Protein AF-0000000087191588 (afdb_homodimer)

Radius of gyration: 25.49 Å; Cα contacts (8 Å, |Δi|>4): 752; chains: 2; bounding box: 31×81×46 Å

Nearest PDB structures (foldseek):
  8qzo-assembly3_D  TM=7.794E-01  e=1.636E-09  Archaeoglobus fulgidus
  4cas-assembly1_D  TM=8.405E-01  e=7.461E-04  Blastochloris viridis
  7q7q-assembly1_HHH  TM=8.380E-01  e=1.407E-03  Blastochloris viridis
  3t6d-assembly1_H  TM=8.451E-01  e=1.673E-03  Blastochloris viridis
  9k3q-assembly1_H  TM=7.995E-01  e=1.884E-02  Rhodospirillum rubrum

Secondary structure (DSSP, 8-state):
-EEGGGTTT-EEEETTT--EEEEEEEEEEEGGGTEEEEEEEE---SGGGGS-EEEEGGGEEEE-SS-EEE-TT---B----------TT-EEEETTS-EEEEEEEEEE-TTT-BEEEEEETTEEEEGGGEEEE-SSEEEE---/-EEGGGTTT-EEEETTT--EEEEEEEEEEEGGGTEEEEEEEE---SGGGGS-EEEEGGGEEEE-SS-EEE-TT---B-----S----TT-EEEETTS-EEEEEEEEEE-TTT-BEEEEEETTEEEEGGGEEEE-SSEEEE---

Foldseek 3Di:
DDKQVQQFQAFEA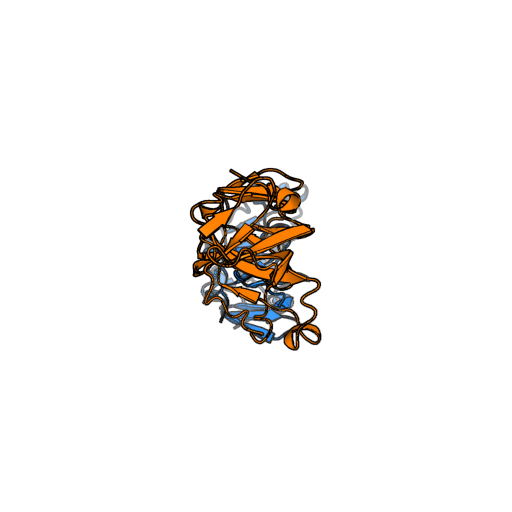EPPPRDTQAGFHGWFDPLQVQFTFWTWGDPRPPVCPVATFIWGCVQFAFDDNRHTYGHPPTDRDSPPPPQGDGQAQAWEAEPVGDTQAGFHIWDADRRGRGTAWTQGPRGIDGSNQFRDDHPHHTYGHDD/DDKQVQQFFAFEAEPPPRDTQAGFHGWFDPLQVQFTFWTWGDPRPPPCPVATFIWGCVQWAFDDNRHTYGHNPTDGDSPPPPQGDGQAQAWEAEPVGDTQAGFHIWDADRRGRGTAWTQGPRGIDGSNQFRDDHPHHTYGHDD

Organism: Streptomyces mobaraensis (NCBI:txid35621)

pLDDT: mean 88.69, std 13.86, range [48.16, 98.69]

Solvent-accessible surface area (backbone atoms only — not comparable to full-atom values): 14321 Å² total; per-residue (Å²): 116,42,44,53,76,72,43,54,64,28,39,30,26,21,65,78,74,62,43,73,60,27,21,34,61,45,65,29,65,36,28,68,72,22,27,48,47,31,37,30,43,38,79,32,83,52,92,52,53,85,46,70,24,32,32,55,38,88,41,52,68,38,58,55,99,72,32,32,33,25,46,58,88,59,63,62,36,68,46,75,72,63,90,66,41,69,59,69,67,25,34,28,28,28,44,38,11,32,76,44,45,30,28,71,43,38,32,22,33,57,81,77,32,36,39,52,33,38,35,28,76,68,48,76,39,56,18,86,33,33,46,12,57,29,89,56,20,35,19,25,58,66,131,117,42,46,52,78,70,43,53,64,27,39,30,24,21,65,78,73,62,43,74,62,26,21,34,61,45,65,28,64,36,29,69,74,23,27,47,47,30,36,30,44,38,77,32,82,51,91,49,56,83,45,70,24,31,33,56,40,89,40,52,68,39,60,55,98,72,32,32,33,24,46,57,88,59,64,62,37,67,46,75,73,62,90,66,39,68,58,69,65,25,35,28,28,28,43,38,11,32,75,44,46,29,29,71,42,39,31,23,35,57,79,76,33,36,37,52,34,37,35,29,74,69,46,78,40,57,18,88,33,35,46,12,57,29,89,55,19,35,17,24,57,66,131

Structure (mmCIF, N/CA/C/O backbone):
data_AF-0000000087191588-model_v1
#
loop_
_entity.id
_entity.type
_entity.pdbx_description
1 polymer 'PRC-barrel domain-containing protein'
#
loop_
_atom_site.group_PDB
_atom_site.id
_atom_site.type_symbol
_atom_site.label_atom_id
_atom_site.label_alt_id
_atom_site.label_comp_id
_atom_site.label_asym_id
_atom_site.label_entity_id
_atom_site.label_seq_id
_atom_site.pdbx_PDB_ins_code
_atom_site.Cartn_x
_atom_site.Cartn_y
_atom_site.Cartn_z
_atom_site.occupancy
_atom_site.B_iso_or_equiv
_atom_site.auth_seq_id
_atom_site.auth_comp_id
_atom_site.auth_asym_id
_atom_site.auth_atom_id
_atom_site.pdbx_PDB_model_num
ATOM 1 N N . MET A 1 1 ? -13.484 17.625 16.453 1 92.06 1 MET A N 1
ATOM 2 C CA . MET A 1 1 ? -12.648 17.297 15.305 1 92.06 1 MET A CA 1
ATOM 3 C C . MET A 1 1 ? -12.695 18.422 14.266 1 92.06 1 MET A C 1
ATOM 5 O O . MET A 1 1 ? -13.703 19.109 14.141 1 92.06 1 MET A O 1
ATOM 9 N N . MET A 1 2 ? -11.609 18.688 13.719 1 95.88 2 MET A N 1
ATOM 10 C CA . MET A 1 2 ? -11.5 19.672 12.641 1 95.88 2 MET A CA 1
ATOM 11 C C . MET A 1 2 ? -11.047 19.016 11.344 1 95.88 2 MET A C 1
ATOM 13 O O . MET A 1 2 ? -10.391 17.969 11.367 1 95.88 2 MET A O 1
ATOM 17 N N . LEU A 1 3 ? -11.484 19.672 10.289 1 97.31 3 LEU A N 1
ATOM 18 C CA . LEU A 1 3 ? -11.062 19.156 8.992 1 97.31 3 LEU A CA 1
ATOM 19 C C . LEU A 1 3 ? -9.812 19.875 8.5 1 97.31 3 LEU A C 1
ATOM 21 O O . LEU A 1 3 ? -9.633 21.062 8.766 1 97.31 3 LEU A O 1
ATOM 25 N N . PHE A 1 4 ? -9.016 19.109 7.809 1 97 4 PHE A N 1
ATOM 26 C CA . PHE A 1 4 ? -7.84 19.719 7.188 1 97 4 PHE A CA 1
ATOM 27 C C . PHE A 1 4 ? -8.234 20.906 6.336 1 97 4 PHE A C 1
ATOM 29 O O . PHE A 1 4 ? -7.59 21.969 6.402 1 97 4 PHE A O 1
ATOM 36 N N . SER A 1 5 ? -9.281 20.75 5.504 1 95.06 5 SER A N 1
ATOM 37 C CA . SER A 1 5 ? -9.727 21.812 4.605 1 95.06 5 SER A CA 1
ATOM 38 C C . SER A 1 5 ? -10.094 23.078 5.375 1 95.06 5 SER A C 1
ATOM 40 O O . SER A 1 5 ? -9.984 24.188 4.848 1 95.06 5 SER A O 1
ATOM 42 N N . GLY A 1 6 ? -10.445 22.906 6.609 1 95.19 6 GLY A N 1
ATOM 43 C CA . GLY A 1 6 ? -10.844 24.047 7.434 1 95.19 6 GLY A CA 1
ATOM 44 C C . GLY A 1 6 ? -9.672 24.812 8 1 95.19 6 GLY A C 1
ATOM 45 O O . GLY A 1 6 ? -9.844 25.922 8.523 1 95.19 6 GLY A O 1
ATOM 46 N N . THR A 1 7 ? -8.5 24.266 7.902 1 96.25 7 THR A N 1
ATOM 47 C CA . THR A 1 7 ? -7.344 24.922 8.508 1 96.25 7 THR A CA 1
ATOM 48 C C . THR A 1 7 ? -6.578 25.75 7.477 1 96.25 7 THR A C 1
ATOM 50 O O . THR A 1 7 ? -5.793 26.625 7.832 1 96.25 7 THR A O 1
ATOM 53 N N . LYS A 1 8 ? -6.754 25.359 6.246 1 94.56 8 LYS A N 1
ATOM 54 C CA . LYS A 1 8 ? -6 26.047 5.199 1 94.56 8 LYS A CA 1
ATOM 55 C C . LYS A 1 8 ? -6.289 27.547 5.195 1 94.56 8 LYS A C 1
ATOM 57 O O . LYS A 1 8 ? -7.449 27.953 5.227 1 94.56 8 LYS A O 1
ATOM 62 N N . GLY A 1 9 ? -5.148 28.328 5.168 1 95.38 9 GLY A N 1
ATOM 63 C CA . GLY A 1 9 ? -5.273 29.781 5.078 1 95.38 9 GLY A CA 1
ATOM 64 C C . GLY A 1 9 ? -5.41 30.453 6.434 1 95.38 9 GLY A C 1
ATOM 65 O O . GLY A 1 9 ? -5.332 31.672 6.531 1 95.38 9 GLY A O 1
ATOM 66 N N . LEU A 1 10 ? -5.652 29.688 7.465 1 96.25 10 LEU A N 1
ATOM 67 C CA . LEU A 1 10 ? -5.738 30.312 8.789 1 96.25 10 LEU A CA 1
ATOM 68 C C . LEU A 1 10 ? -4.422 30.984 9.156 1 96.25 10 LEU A C 1
ATOM 70 O O . LEU A 1 10 ? -3.346 30.438 8.898 1 96.25 10 LEU A O 1
ATOM 74 N N . PRO A 1 11 ? -4.477 32.156 9.727 1 94.5 11 PRO A N 1
ATOM 75 C CA . PRO A 1 11 ? -3.25 32.781 10.25 1 94.5 11 PRO A CA 1
ATOM 76 C C . PRO A 1 11 ? -2.607 31.953 11.359 1 94.5 11 PRO A C 1
ATOM 78 O O . PRO A 1 11 ? -3.314 31.328 12.164 1 94.5 11 PRO A O 1
ATOM 81 N N . VAL A 1 12 ? -1.326 31.906 11.367 1 93.75 12 VAL A N 1
ATOM 82 C CA . VAL A 1 12 ? -0.539 31.312 12.445 1 93.75 12 VAL A CA 1
ATOM 83 C C . VAL A 1 12 ? 0.101 32.438 13.281 1 93.75 12 VAL A C 1
ATOM 85 O O . VAL A 1 12 ? 0.917 33.188 12.773 1 93.75 12 VAL A O 1
ATOM 88 N N . VAL A 1 13 ? -0.311 32.406 14.57 1 92.25 13 VAL A N 1
ATOM 89 C CA . VAL A 1 13 ? 0.101 33.531 15.398 1 92.25 13 VAL A CA 1
ATOM 90 C C . VAL A 1 13 ? 0.783 33.031 16.672 1 92.25 13 VAL A C 1
ATOM 92 O O . VAL A 1 13 ? 0.447 31.953 17.172 1 92.25 13 VAL A O 1
ATOM 95 N N . THR A 1 14 ? 1.767 33.812 17.109 1 91.56 14 THR A N 1
ATOM 96 C CA . THR A 1 14 ? 2.445 33.469 18.359 1 91.56 14 THR A CA 1
ATOM 97 C C . THR A 1 14 ? 1.585 33.844 19.562 1 91.56 14 THR A C 1
ATOM 99 O O . THR A 1 14 ? 0.874 34.844 19.531 1 91.56 14 THR A O 1
ATOM 102 N N . ALA A 1 15 ? 1.646 32.969 20.594 1 88.19 15 ALA A N 1
ATOM 103 C CA . ALA A 1 15 ? 0.808 33.125 21.781 1 88.19 15 ALA A CA 1
ATOM 104 C C . ALA A 1 15 ? 1.125 34.438 22.5 1 88.19 15 ALA A C 1
ATOM 106 O O . ALA A 1 15 ? 0.218 35.125 22.953 1 88.19 15 ALA A O 1
ATOM 107 N N . ASP A 1 16 ? 2.355 34.75 22.641 1 84 16 ASP A N 1
ATOM 108 C CA . ASP A 1 16 ? 2.732 35.875 23.484 1 84 16 ASP A CA 1
ATOM 109 C C . ASP A 1 16 ? 2.619 37.219 22.734 1 84 16 ASP A C 1
ATOM 111 O O . ASP A 1 16 ? 1.999 38.156 23.219 1 84 16 ASP A O 1
ATOM 115 N N . GLU A 1 17 ? 3.156 37.281 21.5 1 78.5 17 GLU A N 1
ATOM 116 C CA . GLU A 1 17 ? 3.262 38.562 20.781 1 78.5 17 GLU A CA 1
ATOM 117 C C . GLU A 1 17 ? 2.137 38.688 19.766 1 78.5 17 GLU A C 1
ATOM 119 O O . GLU A 1 17 ? 1.997 39.75 19.125 1 78.5 17 GLU A O 1
ATOM 124 N N . ALA A 1 18 ? 1.365 37.719 19.656 1 81.06 18 ALA A N 1
ATOM 125 C CA . ALA A 1 18 ? 0.322 37.688 18.625 1 81.06 18 ALA A CA 1
ATOM 126 C C . ALA A 1 18 ? 0.884 38.094 17.266 1 81.06 18 ALA A C 1
ATOM 128 O O . ALA A 1 18 ? 0.198 38.75 16.469 1 81.06 18 ALA A O 1
ATOM 129 N N . ALA A 1 19 ? 2.143 37.812 17.141 1 86.31 19 ALA A N 1
ATOM 130 C CA . ALA A 1 19 ? 2.768 38.062 15.836 1 86.31 19 ALA A CA 1
ATOM 131 C C . ALA A 1 19 ? 2.375 37 14.828 1 86.31 19 ALA A C 1
ATOM 133 O O . ALA A 1 19 ? 2.348 35.781 15.148 1 86.31 19 ALA A O 1
ATOM 134 N N . GLU A 1 20 ? 2.055 37.469 13.664 1 88.12 20 GLU A N 1
ATOM 135 C CA . GLU A 1 20 ? 1.701 36.531 12.609 1 88.12 20 GLU A CA 1
ATOM 136 C C . GLU A 1 20 ? 2.947 35.969 11.922 1 88.12 20 GLU A C 1
ATOM 138 O O . GLU A 1 20 ? 3.766 36.719 11.398 1 88.12 20 GLU A O 1
ATOM 143 N N . LEU A 1 21 ? 3.057 34.688 11.961 1 86.38 21 LEU A N 1
ATOM 144 C CA . LEU A 1 21 ? 4.188 34 11.328 1 86.38 21 LEU A CA 1
ATOM 145 C C . LEU A 1 21 ? 3.893 33.688 9.859 1 86.38 21 LEU A C 1
ATOM 147 O O . LEU A 1 21 ? 4.812 33.5 9.07 1 86.38 21 LEU A O 1
ATOM 151 N N . GLY A 1 22 ? 2.66 33.656 9.492 1 90.75 22 GLY A N 1
ATOM 152 C CA . GLY A 1 22 ? 2.146 33.281 8.188 1 90.75 22 GLY A CA 1
ATOM 153 C C . GLY A 1 22 ? 0.774 32.656 8.242 1 90.75 22 GLY A C 1
ATOM 154 O O . GLY A 1 22 ? -0.003 32.906 9.164 1 90.75 22 GLY A O 1
ATOM 155 N N . THR A 1 23 ? 0.477 31.906 7.191 1 93.75 23 THR A N 1
ATOM 156 C CA . THR A 1 23 ? -0.785 31.172 7.16 1 93.75 23 THR A CA 1
ATOM 157 C C . THR A 1 23 ? -0.542 29.688 6.934 1 93.75 23 THR A C 1
ATOM 159 O O . THR A 1 23 ? 0.523 29.281 6.461 1 93.75 23 THR A O 1
ATOM 162 N N . VAL A 1 24 ? -1.506 28.891 7.383 1 93.44 24 VAL A N 1
ATOM 163 C CA . VAL A 1 24 ? -1.414 27.453 7.18 1 93.44 24 VAL A CA 1
ATOM 164 C C . VAL A 1 24 ? -1.486 27.141 5.688 1 93.44 24 VAL A C 1
ATOM 166 O O . VAL A 1 24 ? -2.461 27.484 5.02 1 93.44 24 VAL A O 1
ATOM 169 N N . GLU A 1 25 ? -0.498 26.5 5.25 1 92.19 25 GLU A N 1
ATOM 170 C CA . GLU A 1 25 ? -0.482 26.047 3.865 1 92.19 25 GLU A CA 1
ATOM 171 C C . GLU A 1 25 ? -0.847 24.562 3.771 1 92.19 25 GLU A C 1
ATOM 173 O O . GLU A 1 25 ? -1.558 24.156 2.854 1 92.19 25 GLU A O 1
ATOM 178 N N . ALA A 1 26 ? -0.354 23.781 4.66 1 91.62 26 ALA A N 1
ATOM 179 C CA . ALA A 1 26 ? -0.595 22.344 4.664 1 91.62 26 ALA A CA 1
ATOM 180 C C . ALA A 1 26 ? -0.295 21.734 6.031 1 91.62 26 ALA A C 1
ATOM 182 O O . ALA A 1 26 ? 0.415 22.344 6.84 1 91.62 26 ALA A O 1
ATOM 183 N N . LEU A 1 27 ? -0.904 20.656 6.234 1 93.75 27 LEU A N 1
ATOM 184 C CA . LEU A 1 27 ? -0.583 19.812 7.387 1 93.75 27 LEU A CA 1
ATOM 185 C C . LEU A 1 27 ? 0.077 18.516 6.945 1 93.75 27 LEU A C 1
ATOM 187 O O . LEU A 1 27 ? -0.415 17.844 6.039 1 93.75 27 LEU A O 1
ATOM 191 N N . ALA A 1 28 ? 1.188 18.219 7.484 1 93.31 28 ALA A N 1
ATOM 192 C CA . ALA A 1 28 ? 1.897 16.969 7.168 1 93.31 28 ALA A CA 1
ATOM 193 C C . ALA A 1 28 ? 1.513 15.859 8.133 1 93.31 28 ALA A C 1
ATOM 195 O O . ALA A 1 28 ? 1.572 16.031 9.352 1 93.31 28 ALA A O 1
ATOM 196 N N . VAL A 1 29 ? 1.227 14.75 7.488 1 95.44 29 VAL A N 1
ATOM 197 C CA . VAL A 1 29 ? 0.786 13.609 8.281 1 95.44 29 VAL A CA 1
ATOM 198 C C . VAL A 1 29 ? 1.952 12.648 8.492 1 95.44 29 VAL A C 1
ATOM 200 O O . VAL A 1 29 ? 2.691 12.344 7.555 1 95.44 29 VAL A O 1
ATOM 203 N N . GLU A 1 30 ? 2.135 12.289 9.734 1 94.38 30 GLU A N 1
ATOM 204 C CA . GLU A 1 30 ? 2.932 11.117 10.078 1 94.38 30 GLU A CA 1
ATOM 205 C C . GLU A 1 30 ? 2.066 9.859 10.148 1 94.38 30 GLU A C 1
ATOM 207 O O . GLU A 1 30 ? 1.595 9.484 11.219 1 94.38 30 GLU A O 1
ATOM 212 N N . ALA A 1 31 ? 1.935 9.203 9.078 1 96.44 31 ALA A N 1
ATOM 213 C CA . ALA A 1 31 ? 0.917 8.172 8.898 1 96.44 31 ALA A CA 1
ATOM 214 C C . ALA A 1 31 ? 1.118 7.023 9.883 1 96.44 31 ALA A C 1
ATOM 216 O O . ALA A 1 31 ? 0.167 6.578 10.531 1 96.44 31 ALA A O 1
ATOM 217 N N . PRO A 1 32 ? 2.383 6.547 10.102 1 95.25 32 PRO A N 1
ATOM 218 C CA . PRO A 1 32 ? 2.533 5.414 11.016 1 95.25 32 PRO A CA 1
ATOM 219 C C . PRO A 1 32 ? 2.082 5.746 12.438 1 95.25 32 PRO A C 1
ATOM 221 O O . PRO A 1 32 ? 1.699 4.848 13.195 1 95.25 32 PRO A O 1
ATOM 224 N N . LEU A 1 33 ? 2.086 7.016 12.742 1 95.31 33 LEU A N 1
ATOM 225 C CA . LEU A 1 33 ? 1.728 7.441 14.086 1 95.31 33 LEU A CA 1
ATOM 226 C C . LEU A 1 33 ? 0.279 7.914 14.141 1 95.31 33 LEU A C 1
ATOM 228 O O . LEU A 1 33 ? -0.28 8.094 15.227 1 95.31 33 LEU A O 1
ATOM 232 N N . GLY A 1 34 ? -0.304 8.102 12.977 1 96.75 34 GLY A N 1
ATOM 233 C CA . GLY A 1 34 ? -1.653 8.641 12.945 1 96.75 34 GLY A CA 1
ATOM 234 C C . GLY A 1 34 ? -1.749 10.039 13.523 1 96.75 34 GLY A C 1
ATOM 235 O O . GLY A 1 34 ? -2.719 10.367 14.211 1 96.75 34 GLY A O 1
ATOM 236 N N . LEU A 1 35 ? -0.72 10.844 13.312 1 96.25 35 LEU A N 1
ATOM 237 C CA . LEU A 1 35 ? -0.635 12.188 13.883 1 96.25 35 LEU A CA 1
ATOM 238 C C . LEU A 1 35 ? -0.22 13.203 12.82 1 96.25 35 LEU A C 1
ATOM 240 O O . LEU A 1 35 ? 0.381 12.836 11.805 1 96.25 35 LEU A O 1
ATOM 244 N N . ILE A 1 36 ? -0.666 14.406 13.094 1 95.5 36 ILE A N 1
ATOM 245 C CA . ILE A 1 36 ? -0.054 15.5 12.352 1 95.5 36 ILE A CA 1
ATOM 246 C C . ILE A 1 36 ? 1.354 15.766 12.883 1 95.5 36 ILE A C 1
ATOM 248 O O . ILE A 1 36 ? 1.552 15.906 14.094 1 95.5 36 ILE A O 1
ATOM 252 N N . GLY A 1 37 ? 2.344 15.859 12.031 1 92.56 37 GLY A N 1
ATOM 253 C CA . GLY A 1 37 ? 3.717 16.078 12.461 1 92.56 37 GLY A CA 1
ATOM 254 C C . GLY A 1 37 ? 4.16 17.516 12.344 1 92.56 37 GLY A C 1
ATOM 255 O O . GLY A 1 37 ? 4.93 18.016 13.172 1 92.56 37 GLY A O 1
ATOM 256 N N . HIS A 1 38 ? 3.674 18.156 11.266 1 91.12 38 HIS A N 1
ATOM 257 C CA . HIS A 1 38 ? 4.125 19.516 10.984 1 91.12 38 HIS A CA 1
ATOM 258 C C . HIS A 1 38 ? 3.037 20.328 10.297 1 91.12 38 HIS A C 1
ATOM 260 O O . HIS A 1 38 ? 2.109 19.75 9.711 1 91.12 38 HIS A O 1
ATOM 266 N N . LEU A 1 39 ? 3.221 21.562 10.445 1 91.19 39 LEU A N 1
ATOM 267 C CA . LEU A 1 39 ? 2.416 22.547 9.742 1 91.19 39 LEU A CA 1
ATOM 268 C C . LEU A 1 39 ? 3.281 23.375 8.805 1 91.19 39 LEU A C 1
ATOM 270 O O . LEU A 1 39 ? 4.316 23.906 9.219 1 91.19 39 LEU A O 1
ATOM 274 N N . ARG A 1 40 ? 2.869 23.438 7.547 1 90.44 40 ARG A N 1
ATOM 275 C CA . ARG A 1 40 ? 3.584 24.266 6.586 1 90.44 40 ARG A CA 1
ATOM 276 C C . ARG A 1 40 ? 3.002 25.672 6.547 1 90.44 40 ARG A C 1
ATOM 278 O O . ARG A 1 40 ? 1.783 25.844 6.477 1 90.44 40 ARG A O 1
ATOM 285 N N . LEU A 1 41 ? 3.963 26.641 6.516 1 89.12 41 LEU A N 1
ATOM 286 C CA . LEU A 1 41 ? 3.559 28.047 6.512 1 89.12 41 LEU A CA 1
ATOM 287 C C . LEU A 1 41 ? 3.691 28.641 5.117 1 89.12 41 LEU A C 1
ATOM 289 O O . LEU A 1 41 ? 4.629 28.312 4.383 1 89.12 41 LEU A O 1
ATOM 293 N N . SER A 1 42 ? 2.707 29.438 4.719 1 86.88 42 SER A N 1
ATOM 294 C CA . SER A 1 42 ? 2.822 30.328 3.561 1 86.88 42 SER A CA 1
ATOM 295 C C . SER A 1 42 ? 2.971 31.781 3.986 1 86.88 42 SER A C 1
ATOM 297 O O . SER A 1 42 ? 2.438 32.188 5.02 1 86.88 42 SER A O 1
ATOM 299 N N . GLY A 1 43 ? 3.693 32.719 3.049 1 75.12 43 GLY A N 1
ATOM 300 C CA . GLY A 1 43 ? 3.717 34.156 3.178 1 75.12 43 GLY A CA 1
ATOM 301 C C . GLY A 1 43 ? 4.707 34.656 4.215 1 75.12 43 GLY A C 1
ATOM 302 O O . GLY A 1 43 ? 4.703 35.812 4.578 1 75.12 43 GLY A O 1
ATOM 303 N N . SER A 1 44 ? 5.543 33.812 4.859 1 57.06 44 SER A N 1
ATOM 304 C CA . SER A 1 44 ? 6.391 34.438 5.859 1 57.06 44 SER A CA 1
ATOM 305 C C . SER A 1 44 ? 7.375 35.406 5.211 1 57.06 44 SER A C 1
ATOM 307 O O . SER A 1 44 ? 7.973 35.094 4.18 1 57.06 44 SER A O 1
ATOM 309 N N . GLY A 1 45 ? 7.094 36.75 5.09 1 52.03 45 GLY A N 1
ATOM 310 C CA . GLY A 1 45 ? 7.996 37.812 4.664 1 52.03 45 GLY A CA 1
ATOM 311 C C . GLY A 1 45 ? 9.438 37.562 5.051 1 52.03 45 GLY A C 1
ATOM 312 O O . GLY A 1 45 ? 10.336 38.281 4.633 1 52.03 45 GLY A O 1
ATOM 313 N N . GLY A 1 46 ? 9.836 37.031 6.195 1 50.19 46 GLY A N 1
ATOM 314 C CA . GLY A 1 46 ? 11.234 36.969 6.594 1 50.19 46 GLY A CA 1
ATOM 315 C C . GLY A 1 46 ? 12.023 35.938 5.84 1 50.19 46 GLY A C 1
ATOM 316 O O . GLY A 1 46 ? 11.523 35.344 4.875 1 50.19 46 GLY A O 1
ATOM 317 N N . PRO A 1 47 ? 13.406 35.844 6.16 1 48.41 47 PRO A N 1
ATOM 318 C CA . PRO A 1 47 ? 14.328 34.906 5.504 1 48.41 47 PRO A CA 1
ATOM 319 C C . PRO A 1 47 ? 13.68 33.562 5.18 1 48.41 47 PRO A C 1
ATOM 321 O O . PRO A 1 47 ? 14.289 32.719 4.504 1 48.41 47 PRO A O 1
ATOM 324 N N . ALA A 1 48 ? 12.664 33.281 5.91 1 49.5 48 ALA A N 1
ATOM 325 C CA . ALA A 1 48 ? 11.883 32.062 5.656 1 49.5 48 ALA A CA 1
ATOM 326 C C . ALA A 1 48 ? 11.172 32.156 4.309 1 49.5 48 ALA A C 1
ATOM 328 O O . ALA A 1 48 ? 10.414 31.25 3.953 1 49.5 48 ALA A O 1
ATOM 329 N N . ARG A 1 49 ? 11.133 33.25 3.717 1 49.78 49 ARG A N 1
ATOM 330 C CA . ARG A 1 49 ? 10.477 33.562 2.451 1 49.78 49 ARG A CA 1
ATOM 331 C C . ARG A 1 49 ? 10.883 32.562 1.359 1 49.78 49 ARG A C 1
ATOM 333 O O . ARG A 1 49 ? 10.125 32.312 0.425 1 49.78 49 ARG A O 1
ATOM 340 N N . ARG A 1 50 ? 12.211 32.344 1.354 1 52.59 50 ARG A N 1
ATOM 341 C CA . ARG A 1 50 ? 12.727 31.719 0.144 1 52.59 50 ARG A CA 1
ATOM 342 C C . ARG A 1 50 ? 12.492 30.219 0.171 1 52.59 50 ARG A C 1
ATOM 344 O O . ARG A 1 50 ? 12.633 29.547 -0.851 1 52.59 50 ARG A O 1
ATOM 351 N N . GLY A 1 51 ? 12.039 29.672 1.543 1 56.38 51 GLY A N 1
ATOM 352 C CA . GLY A 1 51 ? 11.812 28.25 1.597 1 56.38 51 GLY A CA 1
ATOM 353 C C . GLY A 1 51 ? 10.562 27.859 2.365 1 56.38 51 GLY A C 1
ATOM 354 O O . GLY A 1 51 ? 9.922 28.719 2.977 1 56.38 51 GLY A O 1
ATOM 355 N N . ARG A 1 52 ? 9.859 26.688 2.021 1 64.25 52 ARG A N 1
ATOM 356 C CA . ARG A 1 52 ? 8.719 26.188 2.771 1 64.25 52 ARG A CA 1
ATOM 357 C C . ARG A 1 52 ? 9.047 26.078 4.258 1 64.25 52 ARG A C 1
ATOM 359 O O . ARG A 1 52 ? 10 25.391 4.637 1 64.25 52 ARG A O 1
ATOM 366 N N . ALA A 1 53 ? 8.5 26.938 5.012 1 80.06 53 ALA A N 1
ATOM 367 C CA . ALA A 1 53 ? 8.742 26.906 6.453 1 80.06 53 ALA A CA 1
ATOM 368 C C . ALA A 1 53 ? 7.785 25.938 7.141 1 80.06 53 ALA A C 1
ATOM 370 O O . ALA A 1 53 ? 6.582 25.922 6.855 1 80.06 53 ALA A O 1
ATOM 371 N N . TRP A 1 54 ? 8.352 24.953 7.855 1 85.69 54 TRP A N 1
ATOM 372 C CA . TRP A 1 54 ? 7.582 23.984 8.633 1 85.69 54 TRP A CA 1
ATOM 373 C C . TRP A 1 54 ? 7.707 24.25 10.125 1 85.69 54 TRP A C 1
ATOM 375 O O . TRP A 1 54 ? 8.789 24.594 10.609 1 85.69 54 TRP A O 1
ATOM 385 N N . LEU A 1 55 ? 6.641 24.109 10.75 1 87.81 55 LEU A N 1
ATOM 386 C CA . LEU A 1 55 ? 6.594 24.172 12.211 1 87.81 55 LEU A CA 1
ATOM 387 C C . LEU A 1 55 ? 6.215 22.812 12.789 1 87.81 55 LEU A C 1
ATOM 389 O O . LEU A 1 55 ? 5.215 22.219 12.375 1 87.81 55 LEU A O 1
ATOM 393 N N . PRO A 1 56 ? 7 22.312 13.703 1 89.88 56 PRO A N 1
ATOM 394 C CA . PRO A 1 56 ? 6.562 21.078 14.367 1 89.88 56 PRO A CA 1
ATOM 395 C C . PRO A 1 56 ? 5.219 21.234 15.078 1 89.88 56 PRO A C 1
ATOM 397 O O . PRO A 1 56 ? 4.945 22.297 15.656 1 89.88 56 PRO A O 1
ATOM 400 N N . TRP A 1 57 ? 4.477 20.172 14.992 1 91.12 57 TRP A N 1
ATOM 401 C CA . TRP A 1 57 ? 3.172 20.234 15.641 1 91.12 57 TRP A CA 1
ATOM 402 C C . TRP A 1 57 ? 3.318 20.438 17.141 1 91.12 57 TRP A C 1
ATOM 404 O O . TRP A 1 57 ? 2.438 21.016 17.781 1 91.12 57 TRP A O 1
ATOM 414 N N . SER A 1 58 ? 4.398 20.016 17.672 1 90.25 58 SER A N 1
ATOM 415 C CA . SER A 1 58 ? 4.633 20.141 19.109 1 90.25 58 SER A CA 1
ATOM 416 C C . SER A 1 58 ? 4.645 21.594 19.547 1 90.25 58 SER A C 1
ATOM 418 O O . SER A 1 58 ? 4.527 21.906 20.734 1 90.25 58 SER A O 1
ATOM 420 N N . LEU A 1 59 ? 4.77 22.516 18.547 1 90.06 59 LEU A N 1
ATOM 421 C CA . LEU A 1 59 ? 4.77 23.938 18.859 1 90.06 59 LEU A CA 1
ATOM 422 C C . LEU A 1 59 ? 3.367 24.516 18.75 1 90.06 59 LEU A C 1
ATOM 424 O O . LEU A 1 59 ? 3.139 25.672 19.125 1 90.06 59 LEU A O 1
ATOM 428 N N . VAL A 1 60 ? 2.475 23.766 18.266 1 93.06 60 VAL A N 1
ATOM 429 C CA . VAL A 1 60 ? 1.09 24.219 18.156 1 93.06 60 VAL A CA 1
ATOM 430 C C . VAL A 1 60 ? 0.401 24.094 19.516 1 93.06 60 VAL A C 1
ATOM 432 O O . VAL A 1 60 ? 0.387 23.016 20.109 1 93.06 60 VAL A O 1
ATOM 435 N N . ARG A 1 61 ? -0.15 25.203 19.938 1 93.44 61 ARG A N 1
ATOM 436 C CA . ARG A 1 61 ? -0.847 25.219 21.234 1 93.44 61 ARG A CA 1
ATOM 437 C C . ARG A 1 61 ? -2.346 25 21.031 1 93.44 61 ARG A C 1
ATOM 439 O O . ARG A 1 61 ? -2.988 24.328 21.844 1 93.44 61 ARG A O 1
ATOM 446 N N . ALA A 1 62 ? -2.865 25.641 20.031 1 93.94 62 ALA A N 1
ATOM 447 C CA . ALA A 1 62 ? -4.297 25.531 19.766 1 93.94 62 ALA A CA 1
ATOM 448 C C . ALA A 1 62 ? -4.609 25.812 18.297 1 93.94 62 ALA A C 1
ATOM 450 O O . ALA A 1 62 ? -3.93 26.609 17.656 1 93.94 62 ALA A O 1
ATOM 451 N N . VAL A 1 63 ? -5.566 25.078 17.875 1 96.12 63 VAL A N 1
ATOM 452 C CA . VAL A 1 63 ? -6.16 25.391 16.578 1 96.12 63 VAL A CA 1
ATOM 453 C C . VAL A 1 63 ? -7.598 25.875 16.781 1 96.12 63 VAL A C 1
ATOM 455 O O . VAL A 1 63 ? -8.461 25.109 17.219 1 96.12 63 VAL A O 1
ATOM 458 N N . GLY A 1 64 ? -7.75 27.172 16.469 1 92.62 64 GLY A N 1
ATOM 459 C CA . GLY A 1 64 ? -9.086 27.734 16.562 1 92.62 64 GLY A CA 1
ATOM 460 C C . GLY A 1 64 ? -9.734 27.969 15.211 1 92.62 64 GLY A C 1
ATOM 461 O O . GLY A 1 64 ? -9.133 27.688 14.172 1 92.62 64 GLY A O 1
ATOM 462 N N . PRO A 1 65 ? -11.023 28.469 15.258 1 92.38 65 PRO A N 1
ATOM 463 C CA . PRO A 1 65 ? -11.758 28.719 14.016 1 92.38 65 PRO A CA 1
ATOM 464 C C . PRO A 1 65 ? -11.141 29.844 13.188 1 92.38 65 PRO A C 1
ATOM 466 O O . PRO A 1 65 ? -11.32 29.875 11.969 1 92.38 65 PRO A O 1
ATOM 469 N N . ASP A 1 66 ? -10.32 30.688 13.852 1 94.62 66 ASP A N 1
ATOM 470 C CA . ASP A 1 66 ? -9.875 31.875 13.141 1 94.62 66 ASP A CA 1
ATOM 471 C C . ASP A 1 66 ? -8.352 31.906 13.031 1 94.62 66 ASP A C 1
ATOM 473 O O . ASP A 1 66 ? -7.793 32.719 12.289 1 94.62 66 ASP A O 1
ATOM 477 N N . ALA A 1 67 ? -7.75 31.078 13.812 1 95.56 67 ALA A N 1
ATOM 478 C CA . ALA A 1 67 ? -6.293 31.125 13.789 1 95.56 67 ALA A CA 1
ATOM 479 C C . ALA A 1 67 ? -5.695 29.875 14.438 1 95.56 67 ALA A C 1
ATOM 481 O O . ALA A 1 67 ? -6.379 29.156 15.172 1 95.56 67 ALA A O 1
ATOM 482 N N . VAL A 1 68 ? -4.441 29.656 14.117 1 95.81 68 VAL A N 1
ATOM 483 C CA . VAL A 1 68 ? -3.6 28.688 14.82 1 95.81 68 VAL A CA 1
ATOM 484 C C . VAL A 1 68 ? -2.652 29.422 15.766 1 95.81 68 VAL A C 1
ATOM 486 O O . VAL A 1 68 ? -1.945 30.344 15.352 1 95.81 68 VAL A O 1
ATOM 489 N N . ILE A 1 69 ? -2.666 29 17 1 94.44 69 ILE A N 1
ATOM 490 C CA . ILE A 1 69 ? -1.824 29.625 18.016 1 94.44 69 ILE A CA 1
ATOM 491 C C . ILE A 1 69 ? -0.604 28.75 18.297 1 94.44 69 ILE A C 1
ATOM 493 O O . ILE A 1 69 ? -0.741 27.562 18.594 1 94.44 69 ILE A O 1
ATOM 497 N N . VAL A 1 70 ? 0.606 29.344 18.094 1 93.38 70 VAL A N 1
ATOM 498 C CA . VAL A 1 70 ? 1.832 28.578 18.328 1 93.38 70 VAL A CA 1
ATOM 499 C C . VAL A 1 70 ? 2.639 29.219 19.453 1 93.38 70 VAL A C 1
ATOM 501 O O . VAL A 1 70 ? 2.432 30.375 19.797 1 93.38 70 VAL A O 1
ATOM 504 N N . ARG A 1 71 ? 3.551 28.344 19.938 1 89.94 71 ARG A N 1
ATOM 505 C CA . ARG A 1 71 ? 4.441 28.844 20.984 1 89.94 71 ARG A CA 1
ATOM 506 C C . ARG A 1 71 ? 5.348 29.938 20.453 1 89.94 71 ARG A C 1
ATOM 508 O O . ARG A 1 71 ? 5.801 29.891 19.312 1 89.94 71 ARG A O 1
ATOM 515 N N . SER A 1 72 ? 5.527 31.031 21.094 1 74.94 72 SER A N 1
ATOM 516 C CA . SER A 1 72 ? 6.262 32.219 20.703 1 74.94 72 SER A CA 1
ATOM 517 C C . SER A 1 72 ? 7.688 31.891 20.281 1 74.94 72 SER A C 1
ATOM 519 O O . SER A 1 72 ? 8.211 32.469 19.328 1 74.94 72 SER A O 1
ATOM 521 N N . ALA A 1 73 ? 8.43 31.094 20.938 1 65.75 73 ALA A N 1
ATOM 522 C CA . ALA A 1 73 ? 9.812 30.781 20.578 1 65.75 73 ALA A CA 1
ATOM 523 C C . ALA A 1 73 ? 9.867 29.859 19.375 1 65.75 73 ALA A C 1
ATOM 525 O O . ALA A 1 73 ? 10.945 29.375 19 1 65.75 73 ALA A O 1
ATOM 526 N N . ALA A 1 74 ? 8.727 29.859 18.75 1 61.41 74 ALA A N 1
ATOM 527 C CA . ALA A 1 74 ? 8.688 28.891 17.656 1 61.41 74 ALA A CA 1
ATOM 528 C C . ALA A 1 74 ? 9.43 29.422 16.438 1 61.41 74 ALA A C 1
ATOM 530 O O . ALA A 1 74 ? 9.172 30.547 15.984 1 61.41 74 ALA A O 1
ATOM 531 N N . GLU A 1 75 ? 10.547 28.875 16.219 1 66.56 75 GLU A N 1
ATOM 532 C CA . GLU A 1 75 ? 11.25 29.188 14.969 1 66.56 75 GLU A CA 1
ATOM 533 C C . GLU A 1 75 ? 10.969 28.141 13.898 1 66.56 75 GLU A C 1
ATOM 535 O O . GLU A 1 75 ? 11.297 26.969 14.07 1 66.56 75 GLU A O 1
ATOM 540 N N . PRO A 1 76 ? 10.109 28.766 13.031 1 65.62 76 PRO A N 1
ATOM 541 C CA . PRO A 1 76 ? 9.914 27.828 11.922 1 65.62 76 PRO A CA 1
ATOM 542 C C . PRO A 1 76 ? 11.227 27.266 11.391 1 65.62 76 PRO A C 1
ATOM 544 O O . PRO A 1 76 ? 12.234 27.969 11.352 1 65.62 76 PRO A O 1
ATOM 547 N N . VAL A 1 77 ? 11.289 26.016 11.602 1 62.56 77 VAL A N 1
ATOM 548 C CA . VAL A 1 77 ? 12.477 25.375 11.039 1 62.56 77 VAL A CA 1
ATOM 549 C C . VAL A 1 77 ? 12.305 25.188 9.539 1 62.56 77 VAL A C 1
ATOM 551 O O . VAL A 1 77 ? 11.242 24.766 9.078 1 62.56 77 VAL A O 1
ATOM 554 N N . VAL A 1 78 ? 13.125 26 8.828 1 57.59 78 VAL A N 1
ATOM 555 C CA . VAL A 1 78 ? 13.211 25.641 7.418 1 57.59 78 VAL A CA 1
ATOM 556 C C . VAL A 1 78 ? 13.641 24.188 7.273 1 57.59 78 VAL A C 1
ATOM 558 O O . VAL A 1 78 ? 14.75 23.812 7.648 1 57.59 78 VAL A O 1
ATOM 561 N N . ALA A 1 79 ? 12.953 23.422 7.98 1 53.09 79 ALA A N 1
ATOM 562 C CA . ALA A 1 79 ? 13.383 22.031 7.945 1 53.09 79 ALA A CA 1
ATOM 563 C C . ALA A 1 79 ? 13.469 21.516 6.508 1 53.09 79 ALA A C 1
ATOM 565 O O . ALA A 1 79 ? 12.766 22.016 5.625 1 53.09 79 ALA A O 1
ATOM 566 N N . ARG A 1 80 ? 14.641 21.078 6.16 1 53.19 80 ARG A N 1
ATOM 567 C CA . ARG A 1 80 ? 14.734 20.234 4.973 1 53.19 80 ARG A CA 1
ATOM 568 C C . ARG A 1 80 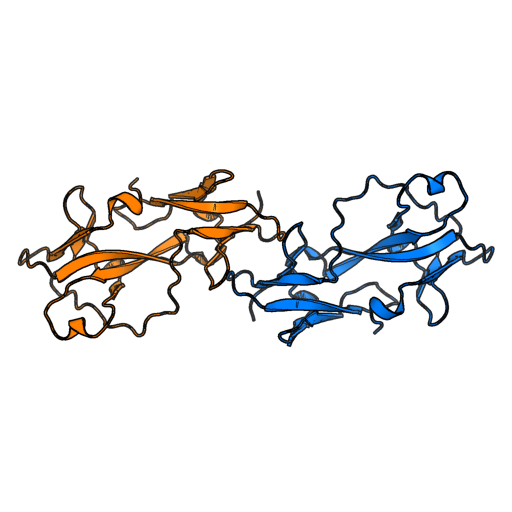? 13.422 19.5 4.711 1 53.19 80 ARG A C 1
ATOM 570 O O . ARG A 1 80 ? 12.711 19.125 5.652 1 53.19 80 ARG A O 1
ATOM 577 N N . GLU A 1 81 ? 12.602 19.969 3.848 1 54.12 81 GLU A N 1
ATOM 578 C CA . GLU A 1 81 ? 11.328 19.375 3.426 1 54.12 81 GLU A CA 1
ATOM 579 C C . GLU A 1 81 ? 11.266 17.891 3.795 1 54.12 81 GLU A C 1
ATOM 581 O O . GLU A 1 81 ? 11.969 17.062 3.203 1 54.12 81 GLU A O 1
ATOM 586 N N . PRO A 1 82 ? 11.242 17.547 5.078 1 54.91 82 PRO A N 1
ATOM 587 C CA . PRO A 1 82 ? 10.938 16.109 5.09 1 54.91 82 PRO A CA 1
ATOM 588 C C . PRO A 1 82 ? 10.047 15.688 3.926 1 54.91 82 PRO A C 1
ATOM 590 O O . PRO A 1 82 ? 9.273 16.5 3.404 1 54.91 82 PRO A O 1
ATOM 593 N N . ASP A 1 83 ? 10.477 14.781 3.211 1 62.47 83 ASP A N 1
ATOM 594 C CA . ASP A 1 83 ? 9.648 14.219 2.146 1 62.47 83 ASP A CA 1
ATOM 595 C C . ASP A 1 83 ? 8.188 14.117 2.578 1 62.47 83 ASP A C 1
ATOM 597 O O . ASP A 1 83 ? 7.715 13.031 2.92 1 62.47 83 ASP A O 1
ATOM 601 N N . HIS A 1 84 ? 7.66 15.32 3.043 1 70.19 84 HIS A N 1
ATOM 602 C CA . HIS A 1 84 ? 6.258 15.328 3.447 1 70.19 84 HIS A CA 1
ATOM 603 C C . HIS A 1 84 ? 5.336 15.359 2.234 1 70.19 84 HIS A C 1
ATOM 605 O O . HIS A 1 84 ? 5.41 16.281 1.418 1 70.19 84 HIS A O 1
ATOM 611 N N . HIS A 1 85 ? 4.68 14.266 2.094 1 79.25 85 HIS A N 1
ATOM 612 C CA . HIS A 1 85 ? 3.697 14.188 1.02 1 79.25 85 HIS A CA 1
ATOM 613 C C . HIS A 1 85 ? 2.336 14.695 1.477 1 79.25 85 HIS A C 1
ATOM 615 O O . HIS A 1 85 ? 1.975 14.555 2.646 1 79.25 85 HIS A O 1
ATOM 621 N N . GLU A 1 86 ? 1.771 15.484 0.574 1 88.56 86 GLU A N 1
ATOM 622 C CA . GLU A 1 86 ? 0.401 15.922 0.819 1 88.56 86 GLU A CA 1
ATOM 623 C C . GLU A 1 86 ? -0.565 14.742 0.821 1 88.56 86 GLU A C 1
ATOM 625 O O . GLU A 1 86 ? -0.615 13.969 -0.141 1 88.56 86 GLU A O 1
ATOM 630 N N . ILE A 1 87 ? -1.278 14.68 1.879 1 95.62 87 ILE A N 1
ATOM 631 C CA . ILE A 1 87 ? -2.189 13.547 2.012 1 95.62 87 ILE A CA 1
ATOM 632 C C . ILE A 1 87 ? -3.432 13.781 1.155 1 95.62 87 ILE A C 1
ATOM 634 O O . ILE A 1 87 ? -4.016 12.836 0.624 1 95.62 87 ILE A O 1
ATOM 638 N N . LEU A 1 88 ? -3.852 15.102 1.039 1 95.75 88 LEU A N 1
ATOM 639 C CA . LEU A 1 88 ? -5.059 15.414 0.281 1 95.75 88 LEU A CA 1
ATOM 640 C C . LEU A 1 88 ? -4.871 15.094 -1.197 1 95.75 88 LEU A C 1
ATOM 642 O O . LEU A 1 88 ? -3.85 15.453 -1.789 1 95.75 88 LEU A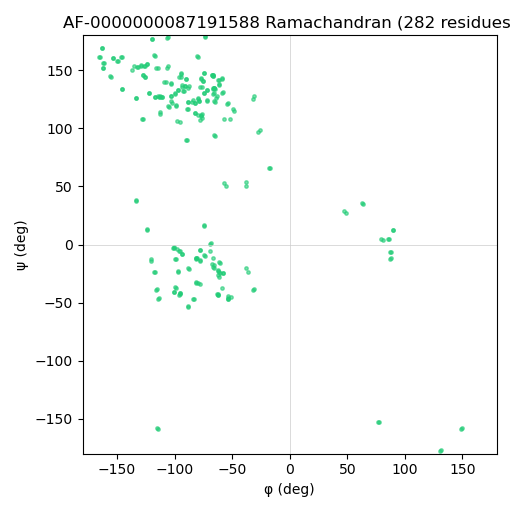 O 1
ATOM 646 N N . GLY A 1 89 ? -5.805 14.383 -1.726 1 96.25 89 GLY A N 1
ATOM 647 C CA . GLY A 1 89 ? -5.773 14.031 -3.137 1 96.25 89 GLY A CA 1
ATOM 648 C C . GLY A 1 89 ? -4.992 12.766 -3.418 1 96.25 89 GLY A C 1
ATOM 649 O O . GLY A 1 89 ? -5.004 12.258 -4.543 1 96.25 89 GLY A O 1
ATOM 650 N N . ARG A 1 90 ? -4.363 12.234 -2.42 1 96.88 90 ARG A N 1
ATOM 651 C CA . ARG A 1 90 ? -3.562 11.023 -2.609 1 96.88 90 ARG A CA 1
ATOM 652 C C . ARG A 1 90 ? -4.453 9.797 -2.762 1 96.88 90 ARG A C 1
ATOM 654 O O . ARG A 1 90 ? -5.504 9.703 -2.123 1 96.88 90 ARG A O 1
ATOM 661 N N . ARG A 1 91 ? -3.969 8.852 -3.555 1 97.31 91 ARG A N 1
ATOM 662 C CA . ARG A 1 91 ? -4.652 7.566 -3.637 1 97.31 91 ARG A CA 1
ATOM 663 C C . ARG A 1 91 ? -4.551 6.805 -2.318 1 97.31 91 ARG A C 1
ATOM 665 O O . ARG A 1 91 ? -3.529 6.879 -1.631 1 97.31 91 ARG A O 1
ATOM 672 N N . VAL A 1 92 ? -5.613 6.062 -2.018 1 98.44 92 VAL A N 1
ATOM 673 C CA . VAL A 1 92 ? -5.625 5.23 -0.821 1 98.44 92 VAL A CA 1
ATOM 674 C C . VAL A 1 92 ? -5.633 3.754 -1.219 1 98.44 92 VAL A C 1
ATOM 676 O O . VAL A 1 92 ? -6.449 3.332 -2.043 1 98.44 92 VAL A O 1
ATOM 679 N N . LEU A 1 93 ? -4.676 3.031 -0.644 1 97.94 93 LEU A N 1
ATOM 680 C CA . LEU A 1 93 ? -4.59 1.59 -0.856 1 97.94 93 LEU A CA 1
ATOM 681 C C . LEU A 1 93 ? -4.578 0.844 0.474 1 97.94 93 LEU A C 1
ATOM 683 O O . LEU A 1 93 ? -3.977 1.308 1.446 1 97.94 93 LEU A O 1
ATOM 687 N N . THR A 1 94 ? -5.23 -0.332 0.452 1 97.69 94 THR A N 1
ATOM 688 C CA . THR A 1 94 ? -5.066 -1.19 1.619 1 97.69 94 THR A CA 1
ATOM 689 C C . THR A 1 94 ? -3.746 -1.951 1.55 1 97.69 94 THR A C 1
ATOM 691 O O . THR A 1 94 ? -3.135 -2.051 0.484 1 97.69 94 THR A O 1
ATOM 694 N N . ASP A 1 95 ? -3.309 -2.465 2.648 1 97.19 95 ASP A N 1
ATOM 695 C CA . ASP A 1 95 ? -2.09 -3.268 2.674 1 97.19 95 ASP A CA 1
ATOM 696 C C . ASP A 1 95 ? -2.293 -4.598 1.949 1 97.19 95 ASP A C 1
ATOM 698 O O . ASP A 1 95 ? -1.353 -5.379 1.802 1 97.19 95 ASP A O 1
ATOM 702 N N . ARG A 1 96 ? -3.508 -4.84 1.4 1 96.12 96 ARG A N 1
ATOM 703 C CA . ARG A 1 96 ? -3.789 -5.988 0.542 1 96.12 96 ARG A CA 1
ATOM 704 C C . ARG A 1 96 ? -3.656 -5.613 -0.93 1 96.12 96 ARG A C 1
ATOM 706 O O . ARG A 1 96 ? -3.768 -6.473 -1.806 1 96.12 96 ARG A O 1
ATOM 713 N N . GLY A 1 97 ? -3.426 -4.32 -1.146 1 96.62 97 GLY A N 1
ATOM 714 C CA . GLY A 1 97 ? -3.236 -3.877 -2.518 1 96.62 97 GLY A CA 1
ATOM 715 C C . GLY A 1 97 ? -4.531 -3.488 -3.203 1 96.62 97 GLY A C 1
ATOM 716 O O . GLY A 1 97 ? -4.574 -3.344 -4.426 1 96.62 97 GLY A O 1
ATOM 717 N N . ASP A 1 98 ? -5.605 -3.348 -2.428 1 96.31 98 ASP A N 1
ATOM 718 C CA . ASP A 1 98 ? -6.891 -2.945 -2.988 1 96.31 98 ASP A CA 1
ATOM 719 C C . ASP A 1 98 ? -7.043 -1.427 -2.975 1 96.31 98 ASP A C 1
ATOM 721 O O . ASP A 1 98 ? -6.664 -0.767 -2.006 1 96.31 98 ASP A O 1
ATOM 725 N N . GLU A 1 99 ? -7.641 -0.972 -3.99 1 96.25 99 GLU A N 1
ATOM 726 C CA . GLU A 1 99 ? -7.871 0.466 -4.094 1 96.25 99 GLU A CA 1
ATOM 727 C C . GLU A 1 99 ? -9.008 0.908 -3.178 1 96.25 99 GLU A C 1
ATOM 729 O O . GLU A 1 99 ? -10.016 0.209 -3.049 1 96.25 99 GLU A O 1
ATOM 734 N N . HIS A 1 100 ? -8.797 2.037 -2.596 1 96.94 100 HIS A N 1
ATOM 735 C CA . HIS A 1 100 ? -9.812 2.621 -1.729 1 96.94 100 HIS A CA 1
ATOM 736 C C . HIS A 1 100 ? -10.016 4.102 -2.037 1 96.94 100 HIS A C 1
ATOM 738 O O . HIS A 1 100 ? -10.109 4.922 -1.122 1 96.94 100 HIS A O 1
ATOM 744 N N . GLY A 1 101 ? -9.969 4.512 -3.246 1 97.69 101 GLY A N 1
ATOM 745 C CA . GLY A 1 101 ? -10.258 5.863 -3.701 1 97.69 101 GLY A CA 1
ATOM 746 C C . GLY A 1 101 ? -9.125 6.836 -3.439 1 97.69 101 GLY A C 1
ATOM 747 O O . GLY A 1 101 ? -7.953 6.469 -3.516 1 97.69 101 GLY A O 1
ATOM 748 N N . THR A 1 102 ? -9.492 8.133 -3.287 1 98.31 102 THR A N 1
ATOM 749 C CA . THR A 1 102 ? -8.547 9.211 -3.01 1 98.31 102 THR A CA 1
ATOM 750 C C . THR A 1 102 ? -8.969 10 -1.772 1 98.31 102 THR A C 1
ATOM 752 O O . THR A 1 102 ? -10.148 10.055 -1.44 1 98.31 102 THR A O 1
ATOM 755 N N . VAL A 1 103 ? -8.055 10.578 -1.138 1 98.38 103 VAL A N 1
ATOM 756 C CA . VAL A 1 103 ? -8.328 11.336 0.078 1 98.38 103 VAL A CA 1
ATOM 757 C C . VAL A 1 103 ? -9.055 12.633 -0.273 1 98.38 103 VAL A C 1
ATOM 759 O O . VAL A 1 103 ? -8.562 13.438 -1.059 1 98.38 103 VAL A O 1
ATOM 762 N N . LYS A 1 104 ? -10.18 12.805 0.316 1 98.56 104 LYS A N 1
ATOM 763 C CA . LYS A 1 104 ? -10.953 14.031 0.14 1 98.56 104 LYS A CA 1
ATOM 764 C C . LYS A 1 104 ? -10.672 15.023 1.263 1 98.56 104 LYS A C 1
ATOM 766 O O . LYS A 1 104 ? -10.609 16.234 1.028 1 98.56 104 LYS A O 1
ATOM 771 N N . ASP A 1 105 ? -10.609 14.539 2.459 1 98.44 105 ASP A N 1
ATOM 772 C CA . 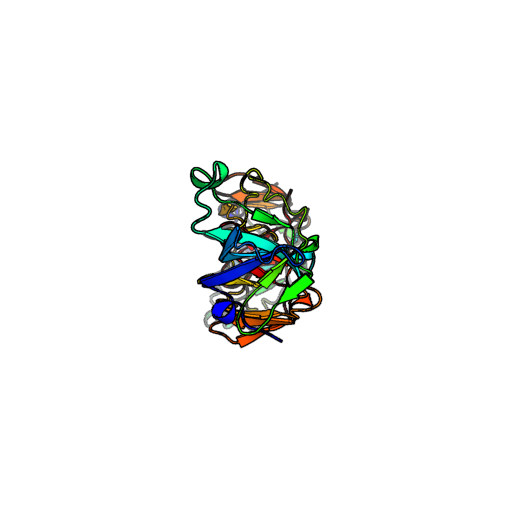ASP A 1 105 ? -10.344 15.375 3.625 1 98.44 105 ASP A CA 1
ATOM 773 C C . ASP A 1 105 ? -9.914 14.531 4.824 1 98.44 105 ASP A C 1
ATOM 775 O O . ASP A 1 105 ? -9.969 13.297 4.77 1 98.44 105 ASP A O 1
ATOM 779 N N . VAL A 1 106 ? -9.438 15.156 5.855 1 98.44 106 VAL A N 1
ATOM 780 C CA . VAL A 1 106 ? -8.961 14.484 7.062 1 98.44 106 VAL A CA 1
ATOM 781 C C . VAL A 1 106 ? -9.531 15.18 8.297 1 98.44 106 VAL A C 1
ATOM 783 O O . VAL A 1 106 ? -9.422 16.406 8.438 1 98.44 106 VAL A O 1
ATOM 786 N N . ALA A 1 107 ? -10.156 14.414 9.109 1 98.5 107 ALA A N 1
ATOM 787 C CA . ALA A 1 107 ? -10.594 14.914 10.406 1 98.5 107 ALA A CA 1
ATOM 788 C C . ALA A 1 107 ? -9.555 14.617 11.484 1 98.5 107 ALA A C 1
ATOM 790 O O . ALA A 1 107 ? -9.016 13.508 11.555 1 98.5 107 ALA A O 1
ATOM 791 N N . PHE A 1 108 ? -9.289 15.594 12.359 1 97.94 108 PHE A N 1
ATOM 792 C CA . PHE A 1 108 ? -8.273 15.414 13.398 1 97.94 108 PHE A CA 1
ATOM 793 C C . PHE A 1 108 ? -8.672 16.156 14.672 1 97.94 108 PHE A C 1
ATOM 795 O O . PHE A 1 108 ? -9.539 17.031 14.648 1 97.94 108 PHE A O 1
ATOM 802 N N . ASP A 1 109 ? -8.047 15.75 15.711 1 97.5 109 ASP A N 1
ATOM 803 C CA . ASP A 1 109 ? -8.195 16.438 17 1 97.5 109 ASP A CA 1
ATOM 804 C C . ASP A 1 109 ? -7.281 17.656 17.078 1 97.5 109 ASP A C 1
ATOM 806 O O . ASP A 1 109 ? -6.059 17.516 17.156 1 97.5 109 ASP A O 1
ATOM 810 N N . PRO A 1 110 ? -7.844 18.859 17.109 1 95.25 110 PRO A N 1
ATOM 811 C CA . PRO A 1 110 ? -7.004 20.062 17.094 1 95.25 110 PRO A CA 1
ATOM 812 C C . PRO A 1 110 ? -6.152 20.219 18.344 1 95.25 110 PRO A C 1
ATOM 814 O O . PRO A 1 110 ? -5.176 20.969 18.344 1 95.25 110 PRO A O 1
ATOM 817 N N . ALA A 1 111 ? -6.535 19.484 19.406 1 93.44 111 ALA A N 1
ATOM 818 C CA . ALA A 1 111 ? -5.793 19.594 20.656 1 93.44 111 ALA A CA 1
ATOM 819 C C . ALA A 1 111 ? -4.539 18.734 20.625 1 93.44 111 ALA A C 1
ATOM 821 O O . ALA A 1 111 ? -3.498 19.109 21.172 1 93.44 111 ALA A O 1
ATOM 822 N N . THR A 1 112 ? -4.605 17.641 19.938 1 94.69 112 THR A N 1
ATOM 823 C CA . THR A 1 112 ? -3.516 16.672 20.047 1 94.69 112 THR A CA 1
ATOM 824 C C . THR A 1 112 ? -2.836 16.484 18.688 1 94.69 112 THR A C 1
ATOM 826 O O . THR A 1 112 ? -1.701 16 18.625 1 94.69 112 THR A O 1
ATOM 829 N N . GLY A 1 113 ? -3.545 16.781 17.609 1 96.38 113 GLY A N 1
ATOM 830 C CA . GLY A 1 113 ? -3.025 16.5 16.281 1 96.38 113 GLY A CA 1
ATOM 831 C C . GLY A 1 113 ? -3.299 15.078 15.828 1 96.38 113 GLY A C 1
ATOM 832 O O . GLY A 1 113 ? -2.846 14.664 14.758 1 96.38 113 GLY A O 1
ATOM 833 N N . ARG A 1 114 ? -4.035 14.32 16.625 1 97.94 114 ARG A N 1
ATOM 834 C CA . ARG A 1 114 ? -4.355 12.945 16.281 1 97.94 114 ARG A CA 1
ATOM 835 C C . ARG A 1 114 ? -5.371 12.898 15.141 1 97.94 114 ARG A C 1
ATOM 837 O O . ARG A 1 114 ? -6.363 13.625 15.156 1 97.94 114 ARG A O 1
ATOM 844 N N . ILE A 1 115 ? -5 12.016 14.188 1 98.31 115 ILE A N 1
ATOM 845 C CA . ILE A 1 115 ? -5.926 11.812 13.078 1 98.31 115 ILE A CA 1
ATOM 846 C C . ILE A 1 115 ? -7.059 10.891 13.523 1 98.31 115 ILE A C 1
ATOM 848 O O . ILE A 1 115 ? -6.816 9.781 14.008 1 98.31 115 ILE A O 1
ATOM 852 N N . GLY A 1 116 ? -8.273 11.445 13.352 1 98.38 116 GLY A N 1
ATOM 853 C CA . GLY A 1 116 ? -9.438 10.617 13.656 1 98.38 116 GLY A CA 1
ATOM 854 C C . GLY A 1 116 ? -9.914 9.805 12.469 1 98.38 116 GLY A C 1
ATOM 855 O O . GLY A 1 116 ? -10.031 8.578 12.555 1 98.38 116 GLY A O 1
ATOM 856 N N . THR A 1 117 ? -10.148 10.547 11.375 1 98.56 117 THR A N 1
ATOM 857 C CA . THR A 1 117 ? -10.742 9.906 10.203 1 98.56 117 THR A CA 1
ATOM 858 C C . THR A 1 117 ? -10.203 10.523 8.914 1 98.56 117 THR A C 1
ATOM 860 O O . THR A 1 117 ? -10.102 11.75 8.805 1 98.56 117 THR A O 1
ATOM 863 N N . VAL A 1 118 ? -9.836 9.625 8 1 98.69 118 VAL A N 1
ATOM 864 C CA . VAL A 1 118 ? -9.547 10.031 6.633 1 98.69 118 VAL A CA 1
ATOM 865 C C . VAL A 1 118 ? -10.766 9.773 5.75 1 98.69 118 VAL A C 1
ATOM 867 O O . VAL A 1 118 ? -11.219 8.633 5.621 1 98.69 118 VAL A O 1
ATOM 870 N N . HIS A 1 119 ? -11.258 10.867 5.195 1 98.69 119 HIS A N 1
ATOM 871 C CA . HIS A 1 119 ? -12.383 10.766 4.266 1 98.69 119 HIS A CA 1
ATOM 872 C C . HIS A 1 119 ? -11.891 10.547 2.838 1 98.69 119 HIS A C 1
ATOM 874 O O . HIS A 1 119 ? -11.109 11.344 2.316 1 98.69 119 HIS A O 1
ATOM 880 N N . THR A 1 120 ? -12.336 9.469 2.246 1 98.5 120 THR A N 1
ATOM 881 C CA . THR A 1 120 ? -11.945 9.164 0.875 1 98.5 120 THR A CA 1
ATOM 882 C C . THR A 1 120 ? -13.164 9.102 -0.038 1 98.5 120 THR A C 1
ATOM 884 O O . THR A 1 120 ? -14.305 9.234 0.426 1 98.5 120 THR A O 1
ATOM 887 N N . THR A 1 121 ? -12.938 8.898 -1.354 1 98.25 121 THR A N 1
ATOM 888 C CA . THR A 1 121 ? -14.016 8.812 -2.338 1 98.25 121 THR A CA 1
ATOM 889 C C . THR A 1 121 ? -14.742 7.477 -2.217 1 98.25 121 THR A C 1
ATOM 891 O O . THR A 1 121 ? -15.82 7.297 -2.785 1 98.25 121 THR A O 1
ATOM 894 N N . GLN A 1 122 ? -14.227 6.547 -1.423 1 97.25 122 GLN A N 1
ATOM 895 C CA . GLN A 1 122 ? -14.852 5.23 -1.314 1 97.25 122 GLN A CA 1
ATOM 896 C C . GLN A 1 122 ? -15.203 4.906 0.136 1 97.25 122 GLN A C 1
ATOM 898 O O . GLN A 1 122 ? -15.391 3.738 0.486 1 97.25 122 GLN A O 1
ATOM 903 N N . GLY A 1 123 ? -15.133 5.902 0.965 1 97 123 GLY A N 1
ATOM 904 C CA . GLY A 1 123 ? -15.516 5.707 2.355 1 97 123 GLY A CA 1
ATOM 905 C C . GLY A 1 123 ? -14.492 6.242 3.338 1 97 123 GLY A C 1
ATOM 906 O O . GLY A 1 123 ? -13.492 6.832 2.936 1 97 123 GLY A O 1
ATOM 907 N N . ASN A 1 124 ? -14.812 6.008 4.609 1 98 124 ASN A N 1
ATOM 908 C CA . ASN A 1 124 ? -13.977 6.543 5.676 1 98 124 ASN A CA 1
ATOM 909 C C . ASN A 1 124 ? -12.961 5.512 6.164 1 98 124 ASN A C 1
ATOM 911 O O . ASN A 1 124 ? -13.258 4.316 6.199 1 98 124 ASN A O 1
ATOM 915 N N . VAL A 1 125 ? -11.82 6 6.488 1 98.19 125 VAL A N 1
ATOM 916 C CA . VAL A 1 125 ? -10.766 5.18 7.074 1 98.19 125 VAL A CA 1
ATOM 917 C C . VAL A 1 125 ? -10.359 5.75 8.43 1 98.19 125 VAL A C 1
ATOM 919 O O . VAL A 1 125 ? -10.094 6.949 8.547 1 98.19 125 VAL A O 1
ATOM 922 N N . SER A 1 126 ? -10.312 4.895 9.422 1 98.06 126 SER A N 1
ATOM 923 C CA . SER A 1 126 ? -9.875 5.328 10.742 1 98.06 126 SER A CA 1
ATOM 924 C C . SER A 1 126 ? -8.398 5.727 10.734 1 98.06 126 SER A C 1
ATOM 926 O O . SER A 1 126 ? -7.582 5.078 10.086 1 98.06 126 SER A O 1
ATOM 928 N N . GLY A 1 127 ? -8.102 6.711 11.531 1 97.94 127 GLY A N 1
ATOM 929 C CA . GLY A 1 127 ? -6.719 7.145 11.664 1 97.94 127 GLY A CA 1
ATOM 930 C C . GLY A 1 127 ? -5.805 6.059 12.188 1 97.94 127 GLY A C 1
ATOM 931 O O . GLY A 1 127 ? -4.602 6.07 11.922 1 97.94 127 GLY A O 1
ATOM 932 N N . HIS A 1 128 ? -6.332 5.102 12.898 1 97.38 128 HIS A N 1
ATOM 933 C CA . HIS A 1 128 ? -5.52 4.051 13.492 1 97.38 128 HIS A CA 1
ATOM 934 C C . HIS A 1 128 ? -5.117 3.01 12.453 1 97.38 128 HIS A C 1
ATOM 936 O O . HIS A 1 128 ? -4.273 2.15 12.719 1 97.38 128 HIS A O 1
ATOM 942 N N . ARG A 1 129 ? -5.625 3.158 11.242 1 98.25 129 ARG A N 1
ATOM 943 C CA . ARG A 1 129 ? -5.316 2.176 10.203 1 98.25 129 ARG A CA 1
ATOM 944 C C . ARG A 1 129 ? -4.238 2.695 9.258 1 98.25 129 ARG A C 1
ATOM 946 O O . ARG A 1 129 ? -3.836 1.999 8.328 1 98.25 129 ARG A O 1
ATOM 953 N N . LEU A 1 130 ? -3.836 3.916 9.484 1 98.25 130 LEU A N 1
ATOM 954 C CA . LEU A 1 130 ? -2.803 4.473 8.617 1 98.25 130 LEU A CA 1
ATOM 955 C C . LEU A 1 130 ? -1.483 3.729 8.797 1 98.25 130 LEU A C 1
ATOM 957 O O . LEU A 1 130 ? -1.064 3.463 9.922 1 98.25 130 LEU A O 1
ATOM 961 N N . LEU A 1 131 ? -0.859 3.402 7.668 1 97.94 131 LEU A N 1
ATOM 962 C CA . LEU A 1 131 ? 0.413 2.689 7.715 1 97.94 131 LEU A CA 1
ATOM 963 C C . LEU A 1 131 ? 1.542 3.555 7.168 1 97.94 131 LEU A C 1
ATOM 965 O O . LEU A 1 131 ? 2.635 3.592 7.738 1 97.94 131 LEU A O 1
ATOM 969 N N . GLY A 1 132 ? 1.272 4.156 6.051 1 97.5 132 GLY A N 1
ATOM 970 C CA . GLY A 1 132 ? 2.299 4.965 5.41 1 97.5 132 GLY A CA 1
ATOM 971 C C . GLY A 1 132 ? 1.744 5.93 4.379 1 97.5 132 GLY A C 1
ATOM 972 O O . GLY A 1 132 ? 0.695 5.672 3.785 1 97.5 132 GLY A O 1
ATOM 973 N N . LEU A 1 133 ? 2.439 7.016 4.207 1 97.25 133 LEU A N 1
ATOM 974 C CA . LEU A 1 133 ? 2.162 8.016 3.184 1 97.25 133 LEU A CA 1
ATOM 975 C C . LEU A 1 133 ? 3.41 8.312 2.357 1 97.25 133 LEU A C 1
ATOM 977 O O . LEU A 1 133 ? 4.352 8.938 2.85 1 97.25 133 LEU A O 1
ATOM 981 N N . GLY A 1 134 ? 3.338 7.844 1.184 1 95.31 134 GLY A N 1
ATOM 982 C CA . GLY A 1 134 ? 4.477 8.039 0.3 1 95.31 134 GLY A CA 1
ATOM 983 C C . GLY A 1 134 ? 4.164 8.914 -0.896 1 95.31 134 GLY A C 1
ATOM 984 O O . GLY A 1 134 ? 3.227 9.719 -0.856 1 95.31 134 GLY A O 1
ATOM 985 N N . ASP A 1 135 ? 4.977 8.766 -1.937 1 93.75 135 ASP A N 1
ATOM 986 C CA . ASP A 1 135 ? 4.875 9.617 -3.115 1 93.75 135 ASP A CA 1
ATOM 987 C C . ASP A 1 135 ? 3.715 9.188 -4.008 1 93.75 135 ASP A C 1
ATOM 989 O O . ASP A 1 135 ? 3.283 9.945 -4.883 1 93.75 135 ASP A O 1
ATOM 993 N N . TYR A 1 136 ? 3.188 7.984 -3.734 1 95.56 136 TYR A N 1
ATOM 994 C CA . TYR A 1 136 ? 2.178 7.473 -4.652 1 95.56 136 TYR A CA 1
ATOM 995 C C . TYR A 1 136 ? 0.833 7.32 -3.951 1 95.56 136 TYR A C 1
ATOM 997 O O . TYR A 1 136 ? -0.214 7.621 -4.531 1 95.56 136 TYR A O 1
ATOM 1005 N N . ALA A 1 137 ? 0.967 6.863 -2.68 1 97.56 137 ALA A N 1
ATOM 1006 C CA . ALA A 1 137 ? -0.306 6.52 -2.051 1 97.56 137 ALA A CA 1
ATOM 1007 C C . ALA A 1 137 ? -0.221 6.648 -0.533 1 97.56 137 ALA A C 1
ATOM 1009 O O . ALA A 1 137 ? 0.874 6.719 0.029 1 97.56 137 ALA A O 1
ATOM 1010 N N . LEU A 1 138 ? -1.412 6.758 0.048 1 98.19 138 LEU A N 1
ATOM 1011 C CA . LEU A 1 138 ? -1.637 6.441 1.455 1 98.19 138 LEU A CA 1
ATOM 1012 C C . LEU A 1 138 ? -1.982 4.969 1.634 1 98.19 138 LEU A C 1
ATOM 1014 O O . LEU A 1 138 ? -3 4.496 1.12 1 98.19 138 LEU A O 1
ATOM 1018 N N . VAL A 1 139 ? -1.155 4.238 2.328 1 98.5 139 VAL A N 1
ATOM 1019 C CA . VAL A 1 139 ? -1.415 2.824 2.586 1 98.5 139 VAL A CA 1
ATOM 1020 C C . VAL A 1 139 ? -2.053 2.658 3.965 1 98.5 139 VAL A C 1
ATOM 1022 O O . VAL A 1 139 ? -1.579 3.23 4.949 1 98.5 139 VAL A O 1
ATOM 1025 N N . VAL A 1 140 ? -3.123 1.865 3.98 1 98.62 140 VAL A N 1
ATOM 1026 C CA . VAL A 1 140 ? -3.844 1.66 5.23 1 98.62 140 VAL A CA 1
ATOM 1027 C C . VAL A 1 140 ? -4.043 0.166 5.477 1 98.62 140 VAL A C 1
ATOM 1029 O O . VAL A 1 140 ? -4.016 -0.631 4.535 1 98.62 140 VAL A O 1
ATOM 1032 N N . ARG A 1 141 ? -4.176 -0.205 6.68 1 97.81 141 ARG A N 1
ATOM 1033 C CA . ARG A 1 141 ? -4.488 -1.586 7.031 1 97.81 141 ARG A CA 1
ATOM 1034 C C . ARG A 1 141 ? -5.883 -1.972 6.551 1 97.81 141 ARG A C 1
ATOM 1036 O O . ARG A 1 141 ? -6.836 -1.207 6.715 1 97.81 141 ARG A O 1
ATOM 1043 N N . ALA A 1 142 ? -5.996 -3.141 5.953 1 95.38 142 ALA A N 1
ATOM 1044 C CA . ALA A 1 142 ? -7.293 -3.643 5.508 1 95.38 142 ALA A CA 1
ATOM 1045 C C . ALA A 1 142 ? -8.211 -3.934 6.695 1 95.38 142 ALA A C 1
ATOM 1047 O O . ALA A 1 142 ? -7.734 -4.211 7.797 1 95.38 142 ALA A O 1
ATOM 1048 N N . GLU A 1 143 ? -9.539 -3.674 6.484 1 85.31 143 GLU A N 1
ATOM 1049 C CA . GLU A 1 143 ? -10.508 -4.008 7.531 1 85.31 143 GLU A CA 1
ATOM 1050 C C . GLU A 1 143 ? -10.641 -5.52 7.691 1 85.31 143 GLU A C 1
ATOM 1052 O O . GLU A 1 143 ? -10.43 -6.273 6.734 1 85.31 143 GLU A O 1
ATOM 1057 N N . MET B 1 1 ? 15.742 -22.188 -8.305 1 92 1 MET B N 1
ATOM 1058 C CA . MET B 1 1 ? 14.609 -21.281 -8.438 1 92 1 MET B CA 1
ATOM 1059 C C . MET B 1 1 ? 14.102 -21.266 -9.875 1 92 1 MET B C 1
ATOM 1061 O O . MET B 1 1 ? 14.867 -21.484 -10.812 1 92 1 MET B O 1
ATOM 1065 N N . MET B 1 2 ? 12.852 -21.25 -10.008 1 95.88 2 MET B N 1
ATOM 1066 C CA . MET B 1 2 ? 12.211 -21.141 -11.312 1 95.88 2 MET B CA 1
ATOM 1067 C C . MET B 1 2 ? 11.445 -19.828 -11.438 1 95.88 2 MET B C 1
ATOM 1069 O O . MET B 1 2 ? 11.023 -19.25 -10.438 1 95.88 2 MET B O 1
ATOM 1073 N N . LEU B 1 3 ? 11.375 -19.438 -12.703 1 97.31 3 LEU B N 1
ATOM 1074 C CA . LEU B 1 3 ? 10.609 -18.219 -12.945 1 97.31 3 LEU B CA 1
ATOM 1075 C C . LEU B 1 3 ? 9.172 -18.547 -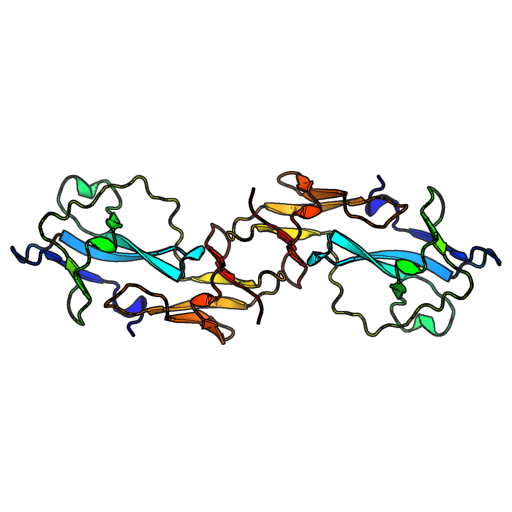13.32 1 97.31 3 LEU B C 1
ATOM 1077 O O . LEU B 1 3 ? 8.906 -19.562 -13.969 1 97.31 3 LEU B O 1
ATOM 1081 N N . PHE B 1 4 ? 8.297 -17.656 -12.914 1 97.06 4 PHE B N 1
ATOM 1082 C CA . PHE B 1 4 ? 6.898 -17.797 -13.297 1 97.06 4 PHE B CA 1
ATOM 1083 C C . PHE B 1 4 ? 6.766 -17.922 -14.812 1 97.06 4 PHE B C 1
ATOM 1085 O O . PHE B 1 4 ? 6.031 -18.781 -15.305 1 97.06 4 PHE B O 1
ATOM 1092 N N . SER B 1 5 ? 7.473 -17.031 -15.523 1 94.88 5 SER B N 1
ATOM 1093 C CA . SER B 1 5 ? 7.398 -17 -16.984 1 94.88 5 SER B CA 1
ATOM 1094 C C . SER B 1 5 ? 7.809 -18.344 -17.578 1 94.88 5 SER B C 1
ATOM 1096 O O . SER B 1 5 ? 7.336 -18.734 -18.641 1 94.88 5 SER B O 1
ATOM 1098 N N . GLY B 1 6 ? 8.594 -19.094 -16.859 1 95.06 6 GLY B N 1
ATOM 1099 C CA . GLY B 1 6 ? 9.078 -20.375 -17.328 1 95.06 6 GLY B CA 1
ATOM 1100 C C . GLY B 1 6 ? 8.07 -21.5 -17.141 1 95.06 6 GLY B C 1
ATOM 1101 O O . GLY B 1 6 ? 8.234 -22.594 -17.688 1 95.06 6 GLY B O 1
ATOM 1102 N N . THR B 1 7 ? 7.043 -21.234 -16.391 1 96.25 7 THR B N 1
ATOM 1103 C CA . THR B 1 7 ? 6.086 -22.297 -16.109 1 96.25 7 THR B CA 1
ATOM 1104 C C . THR B 1 7 ? 4.887 -22.219 -17.047 1 96.25 7 THR B C 1
ATOM 1106 O O . THR B 1 7 ? 4.148 -23.203 -17.203 1 96.25 7 THR B O 1
ATOM 1109 N N . LYS B 1 8 ? 4.676 -21.047 -17.562 1 94.56 8 LYS B N 1
ATOM 1110 C CA . LYS B 1 8 ? 3.5 -20.859 -18.406 1 94.56 8 LYS B CA 1
ATOM 1111 C C . LYS B 1 8 ? 3.523 -21.812 -19.594 1 94.56 8 LYS B C 1
ATOM 1113 O O . LYS B 1 8 ? 4.539 -21.922 -20.297 1 94.56 8 LYS B O 1
ATOM 1118 N N . GLY B 1 9 ? 2.346 -22.516 -19.781 1 95.31 9 GLY B N 1
ATOM 1119 C CA . GLY B 1 9 ? 2.195 -23.391 -20.922 1 95.31 9 GLY B CA 1
ATOM 1120 C C . GLY B 1 9 ? 2.693 -24.797 -20.672 1 95.31 9 GLY B C 1
ATOM 1121 O O . GLY B 1 9 ? 2.461 -25.703 -21.469 1 95.31 9 GLY B O 1
ATOM 1122 N N . LEU B 1 10 ? 3.395 -25 -19.594 1 96.25 10 LEU B N 1
ATOM 1123 C CA . LEU B 1 10 ? 3.84 -26.359 -19.297 1 96.25 10 LEU B CA 1
ATOM 1124 C C . LEU B 1 10 ? 2.65 -27.297 -19.094 1 96.25 10 LEU B C 1
ATOM 1126 O O . LEU B 1 10 ? 1.651 -26.906 -18.484 1 96.25 10 LEU B O 1
ATOM 1130 N N . PRO B 1 11 ? 2.707 -28.5 -19.641 1 94.62 11 PRO B N 1
ATOM 1131 C CA . PRO B 1 11 ? 1.664 -29.484 -19.344 1 94.62 11 PRO B CA 1
ATOM 1132 C C . PRO B 1 11 ? 1.597 -29.828 -17.859 1 94.62 11 PRO B C 1
ATOM 1134 O O . PRO B 1 11 ? 2.629 -29.891 -17.188 1 94.62 11 PRO B O 1
ATOM 1137 N N . VAL B 1 12 ? 0.434 -30 -17.359 1 93.81 12 VAL B N 1
ATOM 1138 C CA . VAL B 1 12 ? 0.182 -30.516 -16.016 1 93.81 12 VAL B CA 1
ATOM 1139 C C . VAL B 1 12 ? -0.29 -31.969 -16.109 1 93.81 12 VAL B C 1
ATOM 1141 O O . VAL B 1 12 ? -1.344 -32.25 -16.688 1 93.81 12 VAL B O 1
ATOM 1144 N N . VAL B 1 13 ? 0.542 -32.812 -15.484 1 92.31 13 VAL B N 1
ATOM 1145 C CA . VAL B 1 13 ? 0.275 -34.25 -15.672 1 92.31 13 VAL B CA 1
ATOM 1146 C C . VAL B 1 13 ? 0.177 -34.938 -14.312 1 92.31 13 VAL B C 1
ATOM 1148 O O . VAL B 1 13 ? 0.846 -34.531 -13.359 1 92.31 13 VAL B O 1
ATOM 1151 N N . THR B 1 14 ? -0.705 -35.938 -14.273 1 91.75 14 THR B N 1
ATOM 1152 C CA . THR B 1 14 ? -0.836 -36.719 -13.047 1 91.75 14 THR B CA 1
ATOM 1153 C C . THR B 1 14 ? 0.322 -37.719 -12.906 1 91.75 14 THR B C 1
ATOM 1155 O O . THR B 1 14 ? 0.803 -38.25 -13.906 1 91.75 14 THR B O 1
ATOM 1158 N N . ALA B 1 15 ? 0.765 -37.906 -11.664 1 88.69 15 ALA B N 1
ATOM 1159 C CA . ALA B 1 15 ? 1.935 -38.719 -11.375 1 88.69 15 ALA B CA 1
ATOM 1160 C C . ALA B 1 15 ? 1.696 -40.156 -11.781 1 88.69 15 ALA B C 1
ATOM 1162 O O . ALA B 1 15 ? 2.578 -40.812 -12.352 1 88.69 15 ALA B O 1
ATOM 1163 N N . ASP B 1 16 ? 0.554 -40.688 -11.5 1 84.44 16 ASP B N 1
ATOM 1164 C CA . ASP B 1 16 ? 0.336 -42.125 -11.688 1 84.44 16 ASP B CA 1
ATOM 1165 C C . ASP B 1 16 ? -0.055 -42.438 -13.133 1 84.44 16 ASP B C 1
ATOM 1167 O O . ASP B 1 16 ? 0.53 -43.312 -13.766 1 84.44 16 ASP B O 1
ATOM 1171 N N . GLU B 1 17 ? -0.996 -41.688 -13.695 1 79.19 17 GLU B N 1
ATOM 1172 C CA . GLU B 1 17 ? -1.567 -42 -15 1 79.19 17 GLU B CA 1
ATOM 1173 C C . GLU B 1 17 ? -0.91 -41.188 -16.109 1 79.19 17 GLU B C 1
ATOM 1175 O O . GLU B 1 17 ? -1.173 -41.406 -17.297 1 79.19 17 GLU B O 1
ATOM 1180 N N . ALA B 1 18 ? -0.068 -40.344 -15.742 1 81.62 18 ALA B N 1
ATOM 1181 C CA . ALA B 1 18 ? 0.541 -39.438 -16.719 1 81.62 18 ALA B CA 1
ATOM 1182 C C . ALA B 1 18 ? -0.519 -38.781 -17.609 1 81.62 18 ALA B C 1
ATOM 1184 O O . ALA B 1 18 ? -0.269 -38.531 -18.797 1 81.62 18 ALA B O 1
ATOM 1185 N N . ALA B 1 19 ? -1.676 -38.688 -17.016 1 86.75 19 ALA B N 1
ATOM 1186 C CA . ALA B 1 19 ? -2.748 -38.031 -17.75 1 86.75 19 ALA B CA 1
ATOM 1187 C C . ALA B 1 19 ? -2.576 -36.5 -17.703 1 86.75 19 ALA B C 1
ATOM 1189 O O . ALA B 1 19 ? -2.25 -35.938 -16.656 1 86.75 19 ALA B O 1
ATOM 1190 N N . GLU B 1 20 ? -2.762 -35.938 -18.859 1 88.38 20 GLU B N 1
ATOM 1191 C CA . GLU B 1 20 ? -2.664 -34.469 -18.922 1 88.38 20 GLU B CA 1
ATOM 1192 C C . GLU B 1 20 ? -3.969 -33.812 -18.484 1 88.38 20 GLU B C 1
ATOM 1194 O O . GLU B 1 20 ? -5.027 -34.062 -19.062 1 88.38 20 GLU B O 1
ATOM 1199 N N . LEU B 1 21 ? -3.846 -33 -17.484 1 86.44 21 LEU B N 1
ATOM 1200 C CA . LEU B 1 21 ? -5.008 -32.281 -16.969 1 86.44 21 LEU B CA 1
ATOM 1201 C C . LEU B 1 21 ? -5.207 -30.953 -17.719 1 86.44 21 LEU B C 1
ATOM 1203 O O . LEU B 1 21 ? -6.301 -30.391 -17.703 1 86.44 21 LEU B O 1
ATOM 1207 N N . GLY B 1 22 ? -4.191 -30.469 -18.359 1 90.69 22 GLY B N 1
ATOM 1208 C CA . GLY B 1 22 ? -4.121 -29.188 -19.031 1 90.69 22 GLY B CA 1
ATOM 1209 C C . GLY B 1 22 ? -2.732 -28.578 -19.016 1 90.69 22 GLY B C 1
ATOM 1210 O O . GLY B 1 22 ? -1.734 -29.297 -18.938 1 90.69 22 GLY B O 1
ATOM 1211 N N . THR B 1 23 ? -2.697 -27.266 -19.203 1 93.69 23 THR B N 1
ATOM 1212 C CA . THR B 1 23 ? -1.426 -26.547 -19.125 1 93.69 23 THR B CA 1
ATOM 1213 C C . THR B 1 23 ? -1.488 -25.422 -18.094 1 93.69 23 THR B C 1
ATOM 1215 O O . THR B 1 23 ? -2.574 -24.984 -17.719 1 93.69 23 THR B O 1
ATOM 1218 N N . VAL B 1 24 ? -0.322 -25.078 -17.609 1 93.44 24 VAL B N 1
ATOM 1219 C CA . VAL B 1 24 ? -0.248 -23.984 -16.641 1 93.44 24 VAL B CA 1
ATOM 1220 C C . VAL B 1 24 ? -0.659 -22.672 -17.328 1 93.44 24 VAL B C 1
ATOM 1222 O O . VAL B 1 24 ? -0.053 -22.266 -18.312 1 93.44 24 VAL B O 1
ATOM 1225 N N . GLU B 1 25 ? -1.614 -22.078 -16.781 1 92.06 25 GLU B N 1
ATOM 1226 C CA . GLU B 1 25 ? -2.043 -20.781 -17.25 1 92.06 25 GLU B CA 1
ATOM 1227 C C . GLU B 1 25 ? -1.505 -19.656 -16.359 1 92.06 25 GLU B C 1
ATOM 1229 O O . GLU B 1 25 ? -1.104 -18.609 -16.859 1 92.06 25 GLU B O 1
ATOM 1234 N N . ALA B 1 26 ? -1.525 -19.875 -15.094 1 91.5 26 ALA B N 1
ATOM 1235 C CA . ALA B 1 26 ? -1.07 -18.875 -14.133 1 91.5 26 ALA B CA 1
ATOM 1236 C C . ALA B 1 26 ? -0.77 -19.5 -12.773 1 91.5 26 ALA B C 1
ATOM 1238 O O . ALA B 1 26 ? -1.238 -20.609 -12.484 1 91.5 26 ALA B O 1
ATOM 1239 N N . LEU B 1 27 ? 0.041 -18.828 -12.078 1 93.62 27 LEU B N 1
ATOM 1240 C CA . LEU B 1 27 ? 0.283 -19.156 -10.68 1 93.62 27 LEU B CA 1
ATOM 1241 C C . LEU B 1 27 ? -0.275 -18.078 -9.758 1 93.62 27 LEU B C 1
ATOM 1243 O O . LEU B 1 27 ? -0.039 -16.875 -9.977 1 93.62 27 LEU B O 1
ATOM 1247 N N . ALA B 1 28 ? -1.061 -18.453 -8.828 1 93.12 28 ALA B N 1
ATOM 1248 C CA . ALA B 1 28 ? -1.628 -17.516 -7.867 1 93.12 28 ALA B CA 1
ATOM 1249 C C . ALA B 1 28 ? -0.758 -17.422 -6.617 1 93.12 28 ALA B C 1
ATOM 1251 O O . ALA B 1 28 ? -0.417 -18.438 -6.008 1 93.12 28 ALA B O 1
ATOM 1252 N N . VAL B 1 29 ? -0.527 -16.172 -6.281 1 95.38 29 VAL B N 1
ATOM 1253 C CA . VAL B 1 29 ? 0.34 -15.914 -5.133 1 95.38 29 VAL B CA 1
ATOM 1254 C C . VAL B 1 29 ? -0.509 -15.609 -3.9 1 95.38 29 VAL B C 1
ATOM 1256 O O . VAL B 1 29 ? -1.476 -14.844 -3.975 1 95.38 29 VAL B O 1
ATOM 1259 N N . GLU B 1 30 ? -0.184 -16.312 -2.844 1 94.38 30 GLU B N 1
ATOM 1260 C CA . GLU B 1 30 ? -0.611 -15.898 -1.508 1 94.38 30 GLU B CA 1
ATOM 1261 C C . GLU B 1 30 ? 0.409 -14.969 -0.861 1 94.38 30 GLU B C 1
ATOM 1263 O O . GLU B 1 30 ? 1.282 -15.414 -0.115 1 94.38 30 GLU B O 1
ATOM 1268 N N . ALA B 1 31 ? 0.261 -13.742 -1.066 1 96.44 31 ALA B N 1
ATOM 1269 C CA . ALA B 1 31 ? 1.299 -12.758 -0.783 1 96.44 31 ALA B CA 1
ATOM 1270 C C . ALA B 1 31 ? 1.646 -12.734 0.703 1 96.44 31 ALA B C 1
ATOM 1272 O O . ALA B 1 31 ? 2.824 -12.758 1.071 1 96.44 31 ALA B O 1
ATOM 1273 N N . PRO B 1 32 ? 0.626 -12.789 1.624 1 95.25 32 PRO B N 1
ATOM 1274 C CA . PRO B 1 32 ? 0.995 -12.727 3.039 1 95.25 32 PRO B CA 1
ATOM 1275 C C . PRO B 1 32 ? 1.861 -13.906 3.477 1 95.25 32 PRO B C 1
ATOM 1277 O O . PRO B 1 32 ? 2.625 -13.789 4.438 1 95.25 32 PRO B O 1
ATOM 1280 N N . LEU B 1 33 ? 1.769 -14.961 2.732 1 95.19 33 LEU B N 1
ATOM 1281 C CA . LEU B 1 33 ? 2.512 -16.156 3.092 1 95.19 33 LEU B CA 1
ATOM 1282 C C . LEU B 1 33 ? 3.789 -16.281 2.268 1 95.19 33 LEU B C 1
ATOM 1284 O O . LEU B 1 33 ? 4.664 -17.094 2.58 1 95.19 33 LEU B O 1
ATOM 1288 N N . GLY B 1 34 ? 3.879 -15.469 1.238 1 96.75 34 GLY B N 1
ATOM 1289 C CA . GLY B 1 34 ? 5.023 -15.586 0.348 1 96.75 34 GLY B CA 1
ATOM 1290 C C . GLY B 1 34 ? 5.09 -16.922 -0.366 1 96.75 34 GLY B C 1
ATOM 1291 O O . GLY B 1 34 ? 6.172 -17.484 -0.545 1 96.75 34 GLY B O 1
ATOM 1292 N N . LEU B 1 35 ? 3.941 -17.484 -0.706 1 96.25 35 LEU B N 1
ATOM 1293 C CA . LEU B 1 35 ? 3.85 -18.797 -1.315 1 96.25 35 LEU B CA 1
ATOM 1294 C C . LEU B 1 35 ? 2.932 -18.781 -2.533 1 96.25 35 LEU B C 1
ATOM 1296 O O . LEU B 1 35 ? 2.076 -17.891 -2.652 1 96.25 35 LEU B O 1
ATOM 1300 N N . ILE B 1 36 ? 3.254 -19.719 -3.408 1 95.44 36 ILE B N 1
ATOM 1301 C CA . ILE B 1 36 ? 2.252 -20 -4.43 1 95.44 36 ILE B CA 1
ATOM 1302 C C . ILE B 1 36 ? 1.101 -20.797 -3.811 1 95.44 36 ILE B C 1
ATOM 1304 O O . ILE B 1 36 ? 1.322 -21.797 -3.141 1 95.44 36 ILE B O 1
ATOM 1308 N N . GLY B 1 37 ? -0.127 -20.375 -4.035 1 92.5 37 GLY B N 1
ATOM 1309 C CA . GLY B 1 37 ? -1.277 -21.047 -3.457 1 92.5 37 GLY B CA 1
ATOM 1310 C C . GLY B 1 37 ? -1.962 -22 -4.422 1 92.5 37 GLY B C 1
ATOM 1311 O O . GLY B 1 37 ? -2.477 -23.047 -4.016 1 92.5 37 GLY B O 1
ATOM 1312 N N . HIS B 1 38 ? -1.99 -21.562 -5.688 1 91.06 38 HIS B N 1
ATOM 1313 C CA . HIS B 1 38 ? -2.727 -22.344 -6.68 1 91.06 38 HIS B CA 1
ATOM 1314 C C . HIS B 1 38 ? -2.104 -22.203 -8.062 1 91.06 38 HIS B C 1
ATOM 1316 O O . HIS B 1 38 ? -1.366 -21.25 -8.328 1 91.06 38 HIS B O 1
ATOM 1322 N N . LEU B 1 39 ? -2.424 -23.172 -8.797 1 91.19 39 LEU B N 1
ATOM 1323 C CA . LEU B 1 39 ? -2.09 -23.188 -10.211 1 91.19 39 LEU B CA 1
ATOM 1324 C C . LEU B 1 39 ? -3.352 -23.203 -11.07 1 91.19 39 LEU B C 1
ATOM 1326 O O . LEU B 1 39 ? -4.242 -24.031 -10.844 1 91.19 39 LEU B O 1
ATOM 1330 N N . ARG B 1 40 ? -3.42 -22.266 -11.992 1 90.31 40 ARG B N 1
ATOM 1331 C CA . ARG B 1 40 ? -4.551 -22.234 -12.914 1 90.31 40 ARG B CA 1
ATOM 1332 C C . ARG B 1 40 ? -4.254 -23.047 -14.172 1 90.31 40 ARG B C 1
ATOM 1334 O O . ARG B 1 40 ? -3.184 -22.906 -14.766 1 90.31 40 ARG B O 1
ATOM 1341 N N . LEU B 1 41 ? -5.293 -23.812 -14.555 1 89.12 41 LEU B N 1
ATOM 1342 C CA . LEU B 1 41 ? -5.148 -24.672 -15.719 1 89.12 41 LEU B CA 1
ATOM 1343 C C . LEU B 1 41 ? -5.855 -24.078 -16.938 1 89.12 41 LEU B C 1
ATOM 1345 O O . LEU B 1 41 ? -6.93 -23.484 -16.797 1 89.12 41 LEU B O 1
ATOM 1349 N N . SER B 1 42 ? -5.219 -24.172 -18.094 1 86.88 42 SER B N 1
ATOM 1350 C CA . SER B 1 42 ? -5.875 -23.938 -19.375 1 86.88 42 SER B CA 1
ATOM 1351 C C . SER B 1 42 ? -6.102 -25.234 -20.125 1 86.88 42 SER B C 1
ATOM 1353 O O . SER B 1 42 ? -5.309 -26.172 -20 1 86.88 42 SER B O 1
ATOM 1355 N N . GLY B 1 43 ? -7.262 -25.297 -21.078 1 75 43 GLY B N 1
ATOM 1356 C CA . GLY B 1 43 ? -7.469 -26.359 -22.047 1 75 43 GLY B CA 1
ATOM 1357 C C . GLY B 1 43 ? -8.102 -27.594 -21.453 1 75 43 GLY B C 1
ATOM 1358 O O . GLY B 1 43 ? -8.141 -28.656 -22.078 1 75 43 GLY B O 1
ATOM 1359 N N . SER B 1 44 ? -8.492 -27.625 -20.172 1 57 44 SER B N 1
ATOM 1360 C CA . SER B 1 44 ? -9.031 -28.922 -19.75 1 57 44 SER B CA 1
ATOM 1361 C C . SER B 1 44 ? -10.32 -29.25 -20.484 1 57 44 SER B C 1
ATOM 1363 O O . SER B 1 44 ? -11.188 -28.391 -20.656 1 57 44 SER B O 1
ATOM 1365 N N . GLY B 1 45 ? -10.281 -30.016 -21.656 1 52.72 45 GLY B N 1
ATOM 1366 C CA . GLY B 1 45 ? -11.422 -30.562 -22.359 1 52.72 45 GLY B CA 1
ATOM 1367 C C . GLY B 1 45 ? -12.586 -30.906 -21.438 1 52.72 45 GLY B C 1
ATOM 1368 O O . GLY B 1 45 ? -13.672 -31.25 -21.906 1 52.72 45 GLY B O 1
ATOM 1369 N N . GLY B 1 46 ? -12.414 -31.422 -20.25 1 50.84 46 GLY B N 1
ATOM 1370 C CA . GLY B 1 46 ? -13.555 -31.891 -19.484 1 50.84 46 GLY B CA 1
ATOM 1371 C C . GLY B 1 46 ? -14.398 -30.766 -18.906 1 50.84 46 GLY B C 1
ATOM 1372 O O . GLY B 1 46 ? -14.195 -29.594 -19.234 1 50.84 46 GLY B O 1
ATOM 1373 N N . PRO B 1 47 ? -15.516 -31.156 -18.172 1 48.16 47 PRO B N 1
ATOM 1374 C CA . PRO B 1 47 ? -16.469 -30.219 -17.578 1 48.16 47 PRO B CA 1
ATOM 1375 C C . PRO B 1 47 ? -15.797 -28.969 -17.016 1 48.16 47 PRO B C 1
ATOM 1377 O O . PRO B 1 47 ? -16.484 -28.016 -16.625 1 48.16 47 PRO B O 1
ATOM 1380 N N . ALA B 1 48 ? -14.602 -29.062 -16.781 1 50.56 48 ALA B N 1
ATOM 1381 C CA . ALA B 1 48 ? -13.82 -27.938 -16.266 1 50.56 48 ALA B CA 1
ATOM 1382 C C . ALA B 1 48 ? -13.664 -26.859 -17.328 1 50.56 48 ALA B C 1
ATOM 1384 O O . ALA B 1 48 ? -12.969 -25.859 -17.109 1 50.56 48 ALA B O 1
ATOM 1385 N N . ARG B 1 49 ? -14.125 -27.125 -18.516 1 49.69 49 ARG B N 1
ATOM 1386 C CA . ARG B 1 49 ? -14 -26.266 -19.672 1 49.69 49 ARG B CA 1
ATOM 1387 C C . ARG B 1 49 ? -14.648 -24.906 -19.406 1 49.69 49 ARG B C 1
ATOM 1389 O O . ARG B 1 49 ? -14.289 -23.906 -20.047 1 49.69 49 ARG B O 1
ATOM 1396 N N . ARG B 1 50 ? -15.664 -25.141 -18.734 1 53.69 50 ARG B N 1
ATOM 1397 C CA . ARG B 1 50 ? -16.422 -23.891 -18.781 1 53.69 50 ARG B CA 1
ATOM 1398 C C . ARG B 1 50 ? -15.883 -22.891 -17.75 1 53.69 50 ARG B C 1
ATOM 1400 O O . ARG B 1 50 ? -16.219 -21.703 -17.797 1 53.69 50 ARG B O 1
ATOM 1407 N N . GLY B 1 51 ? -15.008 -23.516 -16.859 1 56.88 51 GLY B N 1
ATOM 1408 C CA . GLY B 1 51 ? -14.539 -22.578 -15.852 1 56.88 51 GLY B CA 1
ATOM 1409 C C . GLY B 1 51 ? -13.047 -22.672 -15.594 1 56.88 51 GLY B C 1
ATOM 1410 O O . GLY B 1 51 ? -12.375 -23.578 -16.109 1 56.88 51 GLY B O 1
ATOM 1411 N N . ARG B 1 52 ? -12.352 -21.531 -15.109 1 65.31 52 ARG B N 1
ATOM 1412 C CA . ARG B 1 52 ? -10.938 -21.562 -14.734 1 65.31 52 ARG B CA 1
ATOM 1413 C C . ARG B 1 52 ? -10.688 -22.609 -13.664 1 65.31 52 ARG B C 1
ATOM 1415 O O . ARG B 1 52 ? -11.289 -22.578 -12.594 1 65.31 52 ARG B O 1
ATOM 1422 N N . ALA B 1 53 ? -10.062 -23.641 -14.055 1 80.06 53 ALA B N 1
ATOM 1423 C CA . ALA B 1 53 ? -9.758 -24.703 -13.109 1 80.06 53 ALA B CA 1
ATOM 1424 C C . ALA B 1 53 ? -8.477 -24.406 -12.336 1 80.06 53 ALA B C 1
ATOM 1426 O O . ALA B 1 53 ? -7.48 -23.984 -12.922 1 80.06 53 ALA B O 1
ATOM 1427 N N . TRP B 1 54 ? -8.594 -24.406 -11 1 85.81 54 TRP B N 1
ATOM 1428 C CA . TRP B 1 54 ? -7.453 -24.188 -10.109 1 85.81 54 TRP B CA 1
ATOM 1429 C C . TRP B 1 54 ? -7.082 -25.484 -9.383 1 85.81 54 TRP B C 1
ATOM 1431 O O . TRP B 1 54 ? -7.961 -26.234 -8.961 1 85.81 54 TRP B O 1
ATOM 1441 N N . LEU B 1 55 ? -5.875 -25.656 -9.281 1 87.88 55 LEU B N 1
ATOM 1442 C CA . LEU B 1 55 ? -5.324 -26.75 -8.469 1 87.88 55 LEU B CA 1
ATOM 1443 C C . LEU B 1 55 ? -4.555 -26.188 -7.277 1 87.88 55 LEU B C 1
ATOM 1445 O O . LEU B 1 55 ? -3.686 -25.328 -7.438 1 87.88 55 LEU B O 1
ATOM 1449 N N . PRO B 1 56 ? -4.871 -26.656 -6.09 1 89.94 56 PRO B N 1
ATOM 1450 C CA . PRO B 1 56 ? -4.035 -26.25 -4.961 1 89.94 56 PRO B CA 1
ATOM 1451 C C . PRO B 1 56 ? -2.574 -26.641 -5.129 1 89.94 56 PRO B C 1
ATOM 1453 O O . PRO B 1 56 ? -2.283 -27.734 -5.645 1 89.94 56 PRO B O 1
ATOM 1456 N N . TRP B 1 57 ? -1.762 -25.75 -4.68 1 91.06 57 TRP B N 1
ATOM 1457 C CA . TRP B 1 57 ? -0.338 -26.047 -4.801 1 91.06 57 TRP B CA 1
ATOM 1458 C C . TRP B 1 57 ? 0.025 -27.312 -4.012 1 91.06 57 TRP B C 1
ATOM 1460 O O . TRP B 1 57 ? 0.971 -28.016 -4.363 1 91.06 57 TRP B O 1
ATOM 1470 N N . SER B 1 58 ? -0.709 -27.578 -3.008 1 90.31 58 SER B N 1
ATOM 1471 C CA . SER B 1 58 ? -0.439 -28.734 -2.168 1 90.31 58 SER B CA 1
ATOM 1472 C C . SER B 1 58 ? -0.53 -30.031 -2.969 1 90.31 58 SER B C 1
ATOM 1474 O O . SER B 1 58 ? -0.054 -31.078 -2.525 1 90.31 58 SER B O 1
ATOM 1476 N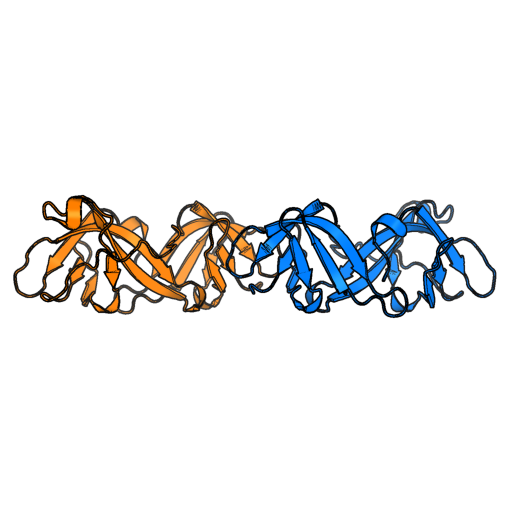 N . LEU B 1 59 ? -1.149 -29.938 -4.172 1 90.19 59 LEU B N 1
ATOM 1477 C CA . LEU B 1 59 ? -1.266 -31.125 -5.012 1 90.19 59 LEU B CA 1
ATOM 1478 C C . LEU B 1 59 ? -0.103 -31.203 -5.996 1 90.19 59 LEU B C 1
ATOM 1480 O O . LEU B 1 59 ? 0.053 -32.219 -6.691 1 90.19 59 LEU B O 1
ATOM 1484 N N . VAL B 1 60 ? 0.665 -30.203 -6.055 1 93.19 60 VAL B N 1
ATOM 1485 C CA . VAL B 1 60 ? 1.833 -30.203 -6.93 1 93.19 60 VAL B CA 1
ATOM 1486 C C . VAL B 1 60 ? 2.967 -30.984 -6.277 1 93.19 60 VAL B C 1
ATOM 1488 O O . VAL B 1 60 ? 3.359 -30.703 -5.145 1 93.19 60 VAL B O 1
ATOM 1491 N N . ARG B 1 61 ? 3.467 -31.953 -7.027 1 93.5 61 ARG B N 1
ATOM 1492 C CA . ARG B 1 61 ? 4.562 -32.781 -6.527 1 93.5 61 ARG B CA 1
ATOM 1493 C C . ARG B 1 61 ? 5.91 -32.25 -7.012 1 93.5 61 ARG B C 1
ATOM 1495 O O . ARG B 1 61 ? 6.898 -32.281 -6.277 1 93.5 61 ARG B O 1
ATOM 1502 N N . ALA B 1 62 ? 5.918 -31.859 -8.25 1 94 62 ALA B N 1
ATOM 1503 C CA . ALA B 1 62 ? 7.16 -31.359 -8.828 1 94 62 ALA B CA 1
ATOM 1504 C C . ALA B 1 62 ? 6.883 -30.438 -10.008 1 94 62 ALA B C 1
ATOM 1506 O O . ALA B 1 62 ? 5.898 -30.625 -10.734 1 94 62 ALA B O 1
ATOM 1507 N N . VAL B 1 63 ? 7.738 -29.484 -10.062 1 96.25 63 VAL B N 1
ATOM 1508 C CA . VAL B 1 63 ? 7.773 -28.672 -11.273 1 96.25 63 VAL B CA 1
ATOM 1509 C C . VAL B 1 63 ? 9.086 -28.906 -12.016 1 96.25 63 VAL B C 1
ATOM 1511 O O . VAL B 1 63 ? 10.164 -28.562 -11.508 1 96.25 63 VAL B O 1
ATOM 1514 N N . GLY B 1 64 ? 8.922 -29.5 -13.195 1 92.62 64 GLY B N 1
ATOM 1515 C CA . GLY B 1 64 ? 10.102 -29.734 -14.023 1 92.62 64 GLY B CA 1
ATOM 1516 C C . GLY B 1 64 ? 10.18 -28.812 -15.219 1 92.62 64 GLY B C 1
ATOM 1517 O O . GLY B 1 64 ? 9.305 -27.969 -15.414 1 92.62 64 GLY B O 1
ATOM 1518 N N . PRO B 1 65 ? 11.305 -28.984 -15.992 1 92.38 65 PRO B N 1
ATOM 1519 C CA . PRO B 1 65 ? 11.5 -28.125 -17.172 1 92.38 65 PRO B CA 1
ATOM 1520 C C . PRO B 1 65 ? 10.453 -28.375 -18.25 1 92.38 65 PRO B C 1
ATOM 1522 O O . PRO B 1 65 ? 10.18 -27.484 -19.062 1 92.38 65 PRO B O 1
ATOM 1525 N N . ASP B 1 66 ? 9.805 -29.547 -18.203 1 94.69 66 ASP B N 1
ATOM 1526 C CA . ASP B 1 66 ? 8.938 -29.891 -19.328 1 94.69 66 ASP B CA 1
ATOM 1527 C C . ASP B 1 66 ? 7.496 -30.094 -18.875 1 94.69 66 ASP B C 1
ATOM 1529 O O . ASP B 1 66 ? 6.586 -30.172 -19.703 1 94.69 66 ASP B O 1
ATOM 1533 N N . ALA B 1 67 ? 7.34 -30.188 -17.594 1 95.75 67 ALA B N 1
ATOM 1534 C CA . ALA B 1 67 ? 5.98 -30.438 -17.125 1 95.75 67 ALA B CA 1
ATOM 1535 C C . ALA B 1 67 ? 5.859 -30.172 -15.625 1 95.75 67 ALA B C 1
ATOM 1537 O O . ALA B 1 67 ? 6.867 -30.125 -14.914 1 95.75 67 ALA B O 1
ATOM 1538 N N . VAL B 1 68 ? 4.641 -30 -15.211 1 95.75 68 VAL B N 1
ATOM 1539 C CA . VAL B 1 68 ? 4.262 -30 -13.805 1 95.75 68 VAL B CA 1
ATOM 1540 C C . VAL B 1 68 ? 3.607 -31.328 -13.445 1 95.75 68 VAL B C 1
ATOM 1542 O O . VAL B 1 68 ? 2.658 -31.766 -14.109 1 95.75 68 VAL B O 1
ATOM 1545 N N . ILE B 1 69 ? 4.121 -31.938 -12.398 1 94.5 69 ILE B N 1
ATOM 1546 C CA . ILE B 1 69 ? 3.602 -33.219 -11.961 1 94.5 69 ILE B CA 1
ATOM 1547 C C . ILE B 1 69 ? 2.715 -33.031 -10.734 1 94.5 69 ILE B C 1
ATOM 1549 O O . ILE B 1 69 ? 3.137 -32.438 -9.742 1 94.5 69 ILE B O 1
ATOM 1553 N N . VAL B 1 70 ? 1.436 -33.5 -10.852 1 93.44 70 VAL B N 1
ATOM 1554 C CA . VAL B 1 70 ? 0.505 -33.344 -9.734 1 93.44 70 VAL B CA 1
ATOM 1555 C C . VAL B 1 70 ? 0.061 -34.719 -9.242 1 93.44 70 VAL B C 1
ATOM 1557 O O . VAL B 1 70 ? 0.191 -35.719 -9.961 1 93.44 70 VAL B O 1
ATOM 1560 N N . ARG B 1 71 ? -0.483 -34.625 -8.023 1 90.25 71 ARG B N 1
ATOM 1561 C CA . ARG B 1 71 ? -1.008 -35.875 -7.449 1 90.25 71 ARG B CA 1
ATOM 1562 C C . ARG B 1 71 ? -2.199 -36.375 -8.25 1 90.25 71 ARG B C 1
ATOM 1564 O O . ARG B 1 71 ? -3.008 -35.594 -8.742 1 90.25 71 ARG B O 1
ATOM 1571 N N . SER B 1 72 ? -2.307 -37.594 -8.578 1 75.75 72 SER B N 1
ATOM 1572 C CA . SER B 1 72 ? -3.305 -38.25 -9.43 1 75.75 72 SER B CA 1
ATOM 1573 C C . SER B 1 72 ? -4.719 -37.938 -8.953 1 75.75 72 SER B C 1
ATOM 1575 O O . SER B 1 72 ? -5.621 -37.719 -9.766 1 75.75 72 SER B O 1
ATOM 1577 N N . ALA B 1 73 ? -5.047 -38.031 -7.711 1 66.31 73 ALA B N 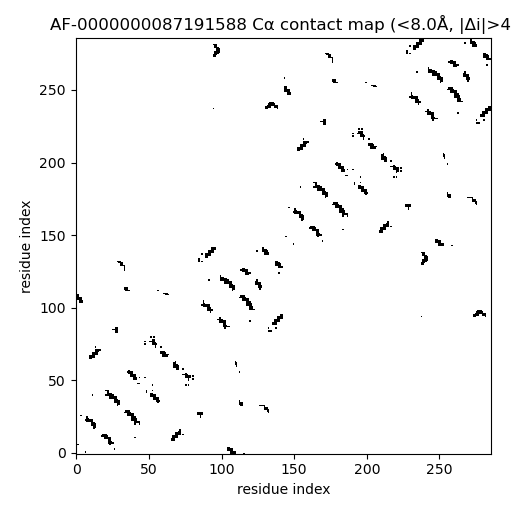1
ATOM 1578 C CA . ALA B 1 73 ? -6.402 -37.781 -7.223 1 66.31 73 ALA B CA 1
ATOM 1579 C C . ALA B 1 73 ? -6.723 -36.281 -7.219 1 66.31 73 ALA B C 1
ATOM 1581 O O . ALA B 1 73 ? -7.781 -35.875 -6.738 1 66.31 73 ALA B O 1
ATOM 1582 N N . ALA B 1 74 ? -5.859 -35.656 -7.957 1 62.44 74 ALA B N 1
ATOM 1583 C CA . ALA B 1 74 ? -6.062 -34.188 -7.91 1 62.44 74 ALA B CA 1
ATOM 1584 C C . ALA B 1 74 ? -7.254 -33.781 -8.766 1 62.44 74 ALA B C 1
ATOM 1586 O O . ALA B 1 74 ? -7.348 -34.156 -9.938 1 62.44 74 ALA B O 1
ATOM 1587 N N . GLU B 1 75 ? -8.25 -33.406 -8.117 1 67.94 75 GLU B N 1
ATOM 1588 C CA . GLU B 1 75 ? -9.391 -32.844 -8.836 1 67.94 75 GLU B CA 1
ATOM 1589 C C . GLU B 1 75 ? -9.352 -31.312 -8.812 1 67.94 75 GLU B C 1
ATOM 1591 O O . GLU B 1 75 ? -9.414 -30.703 -7.746 1 67.94 75 GLU B O 1
ATOM 1596 N N . PRO B 1 76 ? -8.977 -30.938 -10.078 1 67.44 76 PRO B N 1
ATOM 1597 C CA . PRO B 1 76 ? -9.055 -29.484 -10.125 1 67.44 76 PRO B CA 1
ATOM 1598 C C . PRO B 1 76 ? -10.367 -28.938 -9.586 1 67.44 76 PRO B C 1
ATOM 1600 O O . PRO B 1 76 ? -11.422 -29.562 -9.766 1 67.44 76 PRO B O 1
ATOM 1603 N N . VAL B 1 77 ? -10.156 -28.219 -8.531 1 63.5 77 VAL B N 1
ATOM 1604 C CA . VAL B 1 77 ? -11.359 -27.594 -8 1 63.5 77 VAL B CA 1
ATOM 1605 C C . VAL B 1 77 ? -11.703 -26.344 -8.82 1 63.5 77 VAL B C 1
ATOM 1607 O O . VAL B 1 77 ? -10.812 -25.547 -9.133 1 63.5 77 VAL B O 1
ATOM 1610 N N . VAL B 1 78 ? -12.828 -26.516 -9.523 1 58.31 78 VAL B N 1
ATOM 1611 C CA . VAL B 1 78 ? -13.336 -25.266 -10.086 1 58.31 78 VAL B CA 1
ATOM 1612 C C . VAL B 1 78 ? -13.57 -24.25 -8.977 1 58.31 78 VAL B C 1
ATOM 1614 O O . VAL B 1 78 ? -14.422 -24.469 -8.102 1 58.31 78 VAL B O 1
ATOM 1617 N N . ALA B 1 79 ? -12.562 -24.094 -8.273 1 53.97 79 ALA B N 1
ATOM 1618 C CA . ALA B 1 79 ? -12.766 -23.172 -7.148 1 53.97 79 ALA B CA 1
ATOM 1619 C C . ALA B 1 79 ? -13.289 -21.828 -7.625 1 53.97 79 ALA B C 1
ATOM 1621 O O . ALA B 1 79 ? -13.031 -21.422 -8.758 1 53.97 79 ALA B O 1
ATOM 1622 N N . ARG B 1 80 ? -14.438 -21.469 -7.129 1 53.59 80 ARG B N 1
ATOM 1623 C CA . ARG B 1 80 ? -14.82 -20.062 -7.227 1 53.59 80 ARG B CA 1
ATOM 1624 C C . ARG B 1 80 ? -13.586 -19.156 -7.281 1 53.59 80 ARG B C 1
ATOM 1626 O O . ARG B 1 80 ? -12.562 -19.469 -6.672 1 53.59 80 ARG B O 1
ATOM 1633 N N . GLU B 1 81 ? -13.133 -18.734 -8.391 1 53.84 81 GLU B N 1
ATOM 1634 C CA . GLU B 1 81 ? -12 -17.844 -8.617 1 53.84 81 GLU B CA 1
ATOM 1635 C C . GLU B 1 81 ? -11.617 -17.109 -7.332 1 53.84 81 GLU B C 1
ATOM 1637 O O . GLU B 1 81 ? -12.344 -16.25 -6.852 1 53.84 81 GLU B O 1
ATOM 1642 N N . PRO B 1 82 ? -11.141 -17.828 -6.328 1 54.44 82 PRO B N 1
ATOM 1643 C CA . PRO B 1 82 ? -10.664 -16.828 -5.359 1 54.44 82 PRO B CA 1
ATOM 1644 C C . PRO B 1 82 ? -10.164 -15.555 -6.023 1 54.44 82 PRO B C 1
ATOM 1646 O O . PRO B 1 82 ? -9.75 -15.578 -7.184 1 54.44 82 PRO B O 1
ATOM 1649 N N . ASP B 1 83 ? -10.641 -14.5 -5.609 1 61.47 83 ASP B N 1
ATOM 1650 C CA . ASP B 1 83 ? -10.148 -13.211 -6.082 1 61.47 83 ASP B CA 1
ATOM 1651 C C . ASP B 1 83 ? -8.633 -13.234 -6.273 1 61.47 83 ASP B C 1
ATOM 1653 O O . ASP B 1 83 ? -7.891 -12.703 -5.449 1 61.47 83 ASP B O 1
ATOM 1657 N N . HIS B 1 84 ? -8.148 -14.312 -7.035 1 69 84 HIS B N 1
ATOM 1658 C CA . HIS B 1 84 ? -6.715 -14.398 -7.289 1 69 84 HIS B CA 1
ATOM 1659 C C . HIS B 1 84 ? -6.285 -13.406 -8.367 1 69 84 HIS B C 1
ATOM 1661 O O . HIS B 1 84 ? -6.805 -13.43 -9.484 1 69 84 HIS B O 1
ATOM 1667 N N . HIS B 1 85 ? -5.543 -12.484 -7.906 1 78.25 85 HIS B N 1
ATOM 1668 C CA . HIS B 1 85 ? -5 -11.492 -8.828 1 78.25 85 HIS B CA 1
ATOM 1669 C C . HIS B 1 85 ? -3.668 -11.953 -9.406 1 78.25 85 HIS B C 1
ATOM 1671 O O . HIS B 1 85 ? -2.898 -12.641 -8.734 1 78.25 85 HIS B O 1
ATOM 1677 N N . GLU B 1 86 ? -3.602 -11.75 -10.719 1 88.12 86 GLU B N 1
ATOM 1678 C CA . GLU B 1 86 ? -2.318 -11.992 -11.367 1 88.12 86 GLU B CA 1
ATOM 1679 C C . GLU B 1 86 ? -1.245 -11.039 -10.844 1 88.12 86 GLU B C 1
ATOM 1681 O O . GLU B 1 86 ? -1.425 -9.82 -10.867 1 88.12 86 GLU B O 1
ATOM 1686 N N . ILE B 1 87 ? -0.176 -11.648 -10.445 1 95.5 87 ILE B N 1
ATOM 1687 C CA . ILE B 1 87 ? 0.887 -10.836 -9.867 1 95.5 87 ILE B CA 1
ATOM 1688 C C . ILE B 1 87 ? 1.689 -10.164 -10.984 1 95.5 87 ILE B C 1
ATOM 1690 O O . ILE B 1 87 ? 2.184 -9.047 -10.812 1 95.5 87 ILE B O 1
ATOM 1694 N N . LEU B 1 88 ? 1.809 -10.883 -12.148 1 95.75 88 LEU B N 1
ATOM 1695 C CA . LEU B 1 88 ? 2.605 -10.344 -13.242 1 95.75 88 LEU B CA 1
ATOM 1696 C C . LEU B 1 88 ? 1.961 -9.086 -13.82 1 95.75 88 LEU B C 1
ATOM 1698 O O . LEU B 1 88 ? 0.753 -9.062 -14.07 1 95.75 88 LEU B O 1
ATOM 1702 N N . GLY B 1 89 ? 2.766 -8.07 -13.922 1 96.19 89 GLY B N 1
ATOM 1703 C CA . GLY B 1 89 ? 2.297 -6.816 -14.484 1 96.19 89 GLY B CA 1
ATOM 1704 C C . GLY B 1 89 ? 1.68 -5.895 -13.453 1 96.19 89 GLY B C 1
ATOM 1705 O O . GLY B 1 89 ? 1.381 -4.734 -13.742 1 96.19 89 GLY B O 1
ATOM 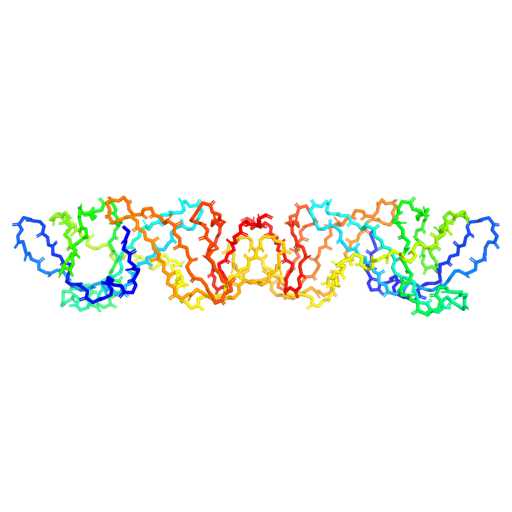1706 N N . ARG B 1 90 ? 1.528 -6.371 -12.258 1 96.88 90 ARG B N 1
ATOM 1707 C CA . ARG B 1 90 ? 0.917 -5.562 -11.211 1 96.88 90 ARG B CA 1
ATOM 1708 C C . ARG B 1 90 ? 1.88 -4.484 -10.719 1 96.88 90 ARG B C 1
ATOM 1710 O O . ARG B 1 90 ? 3.09 -4.711 -10.648 1 96.88 90 ARG B O 1
ATOM 1717 N N . ARG B 1 91 ? 1.298 -3.363 -10.328 1 97.19 91 ARG B N 1
ATOM 1718 C CA . ARG B 1 91 ? 2.104 -2.334 -9.68 1 97.19 91 ARG B CA 1
ATOM 1719 C C . ARG B 1 91 ? 2.596 -2.805 -8.312 1 97.19 91 ARG B C 1
ATOM 1721 O O . ARG B 1 91 ? 1.882 -3.512 -7.598 1 97.19 91 ARG B O 1
ATOM 1728 N N . VAL B 1 92 ? 3.811 -2.357 -7.98 1 98.44 92 VAL B N 1
ATOM 1729 C CA . VAL B 1 92 ? 4.379 -2.672 -6.676 1 98.44 92 VAL B CA 1
ATOM 1730 C C . VAL B 1 92 ? 4.484 -1.398 -5.84 1 98.44 92 VAL B C 1
ATOM 1732 O O . VAL B 1 92 ? 5.02 -0.387 -6.301 1 98.44 92 VAL B O 1
ATOM 1735 N N . LEU B 1 93 ? 3.924 -1.478 -4.621 1 97.94 93 LEU B N 1
ATOM 1736 C CA . LEU B 1 93 ? 4 -0.375 -3.67 1 97.94 93 LEU B CA 1
ATOM 1737 C C . LEU B 1 93 ? 4.574 -0.847 -2.338 1 97.94 93 LEU B C 1
ATOM 1739 O O . LEU B 1 93 ? 4.285 -1.959 -1.891 1 97.94 93 LEU B O 1
ATOM 1743 N N . THR B 1 94 ? 5.355 0.048 -1.729 1 97.75 94 THR B N 1
ATOM 1744 C CA . THR B 1 94 ? 5.758 -0.253 -0.359 1 97.75 94 THR B CA 1
ATOM 1745 C C . THR B 1 94 ? 4.637 0.089 0.619 1 97.75 94 THR B C 1
ATOM 1747 O O . THR B 1 94 ? 3.707 0.824 0.276 1 97.75 94 THR B O 1
ATOM 1750 N N . ASP B 1 95 ? 4.703 -0.45 1.79 1 97.19 95 ASP B N 1
ATOM 1751 C CA . ASP B 1 95 ? 3.719 -0.136 2.82 1 97.19 95 ASP B CA 1
ATOM 1752 C C . ASP B 1 95 ? 3.859 1.309 3.293 1 97.19 95 ASP B C 1
ATOM 1754 O O . ASP B 1 95 ? 3.072 1.777 4.117 1 97.19 95 ASP B O 1
ATOM 1758 N N . ARG B 1 96 ? 4.816 2.094 2.713 1 96.06 96 ARG B N 1
ATOM 1759 C CA . ARG B 1 96 ? 4.949 3.527 2.947 1 96.06 96 ARG B CA 1
ATOM 1760 C C . ARG B 1 96 ? 4.25 4.328 1.854 1 96.06 96 ARG B C 1
ATOM 1762 O O . ARG B 1 96 ? 4.184 5.559 1.925 1 96.06 96 ARG B O 1
ATOM 1769 N N . GLY B 1 97 ? 3.762 3.582 0.863 1 96.69 97 GLY B N 1
ATOM 1770 C CA . GLY B 1 97 ? 3.035 4.254 -0.202 1 96.69 97 GLY B CA 1
ATOM 1771 C C . GLY B 1 97 ? 3.93 4.707 -1.341 1 96.69 97 GLY B C 1
ATOM 1772 O O . GLY B 1 97 ? 3.516 5.504 -2.184 1 96.69 97 GLY B O 1
ATOM 1773 N N . ASP B 1 98 ? 5.176 4.223 -1.353 1 96.5 98 ASP B N 1
ATOM 1774 C CA . ASP B 1 98 ? 6.102 4.57 -2.426 1 96.5 98 ASP B CA 1
ATOM 1775 C C . ASP B 1 98 ? 6.004 3.572 -3.58 1 96.5 98 ASP B C 1
ATOM 1777 O O . ASP B 1 98 ? 5.887 2.367 -3.355 1 96.5 98 ASP B O 1
ATOM 1781 N N . GLU B 1 99 ? 6.117 4.105 -4.723 1 96.44 99 GLU B N 1
ATOM 1782 C CA . GLU B 1 99 ? 6.059 3.258 -5.91 1 96.44 99 GLU B CA 1
ATOM 1783 C C . GLU B 1 99 ? 7.355 2.477 -6.094 1 96.44 99 GLU B C 1
ATOM 1785 O O . GLU B 1 99 ? 8.445 3.01 -5.867 1 96.44 99 GLU B O 1
ATOM 1790 N N . HIS B 1 100 ? 7.184 1.266 -6.5 1 97.06 100 HIS B N 1
ATOM 1791 C CA . HIS B 1 100 ? 8.328 0.409 -6.777 1 97.06 100 HIS B CA 1
ATOM 1792 C C . HIS B 1 100 ? 8.164 -0.321 -8.102 1 97.06 100 HIS B C 1
ATOM 1794 O O . HIS B 1 100 ? 8.43 -1.521 -8.195 1 97.06 100 HIS B O 1
ATOM 1800 N N . GLY B 1 101 ? 7.641 0.278 -9.102 1 97.75 101 GLY B N 1
ATOM 1801 C CA . GLY B 1 101 ? 7.527 -0.242 -10.453 1 97.75 101 GLY B CA 1
ATOM 1802 C C . GLY B 1 101 ? 6.422 -1.271 -10.609 1 97.75 101 GLY B C 1
ATOM 1803 O O . GLY B 1 101 ? 5.371 -1.159 -9.977 1 97.75 101 GLY B O 1
ATOM 1804 N N . THR B 1 102 ? 6.605 -2.191 -11.602 1 98.38 102 THR B N 1
ATOM 1805 C CA . THR B 1 102 ? 5.66 -3.264 -11.891 1 98.38 102 THR B CA 1
ATOM 1806 C C . THR B 1 102 ? 6.359 -4.617 -11.875 1 98.38 102 THR B C 1
ATOM 1808 O O . THR B 1 102 ? 7.562 -4.703 -12.141 1 98.38 102 THR B O 1
ATOM 1811 N N . VAL B 1 103 ? 5.641 -5.609 -11.602 1 98.38 103 VAL B N 1
ATOM 1812 C CA . VAL B 1 103 ? 6.199 -6.957 -11.531 1 98.38 103 VAL B CA 1
ATOM 1813 C C . VAL B 1 103 ? 6.547 -7.445 -12.938 1 98.38 103 VAL B C 1
ATOM 1815 O O . VAL B 1 103 ? 5.68 -7.496 -13.812 1 98.38 103 VAL B O 1
ATOM 1818 N N . LYS B 1 104 ? 7.754 -7.809 -13.109 1 98.56 104 LYS B N 1
ATOM 1819 C CA . LYS B 1 104 ? 8.211 -8.367 -14.375 1 98.56 104 LYS B CA 1
ATOM 1820 C C . LYS B 1 104 ? 8.188 -9.898 -14.336 1 98.56 104 LYS B C 1
ATOM 1822 O O . LYS B 1 104 ? 7.855 -10.539 -15.336 1 98.56 104 LYS B O 1
ATOM 1827 N N . ASP B 1 105 ? 8.633 -10.461 -13.266 1 98.44 105 ASP B N 1
ATOM 1828 C CA . ASP B 1 105 ? 8.664 -11.906 -13.094 1 98.44 105 ASP B CA 1
ATOM 1829 C C . ASP B 1 105 ? 8.828 -12.281 -11.625 1 98.44 105 ASP B C 1
ATOM 1831 O O . ASP B 1 105 ? 9.055 -11.414 -10.781 1 98.44 105 ASP B O 1
ATOM 1835 N N . VAL B 1 106 ? 8.648 -13.531 -11.312 1 98.44 106 VAL B N 1
ATOM 1836 C CA . VAL B 1 106 ? 8.75 -14.031 -9.945 1 98.44 106 VAL B CA 1
ATOM 1837 C C . VAL B 1 106 ? 9.594 -15.305 -9.922 1 98.44 106 VAL B C 1
ATOM 1839 O O . VAL B 1 106 ? 9.344 -16.234 -10.688 1 98.44 106 VAL B O 1
ATOM 1842 N N . ALA B 1 107 ? 10.578 -15.281 -9.102 1 98.5 107 ALA B N 1
ATOM 1843 C CA . ALA B 1 107 ? 11.359 -16.484 -8.852 1 98.5 107 ALA B CA 1
ATOM 1844 C C . ALA B 1 107 ? 10.836 -17.234 -7.637 1 98.5 107 ALA B C 1
ATOM 1846 O O . ALA B 1 107 ? 10.555 -16.641 -6.598 1 98.5 107 ALA B O 1
ATOM 1847 N N . PHE B 1 108 ? 10.719 -18.578 -7.742 1 97.88 108 PHE B N 1
ATOM 1848 C CA . PHE B 1 108 ? 10.188 -19.375 -6.641 1 97.88 108 PHE B CA 1
ATOM 1849 C C . PHE B 1 108 ? 10.875 -20.734 -6.57 1 97.88 108 PHE B C 1
ATOM 1851 O O . PHE B 1 108 ? 11.531 -21.156 -7.527 1 97.88 108 PHE B O 1
ATOM 1858 N N . ASP B 1 109 ? 10.742 -21.312 -5.453 1 97.44 109 ASP B N 1
ATOM 1859 C CA . ASP B 1 109 ? 11.219 -22.672 -5.246 1 97.44 109 ASP B CA 1
ATOM 1860 C C . ASP B 1 109 ? 10.203 -23.703 -5.762 1 97.44 109 ASP B C 1
ATOM 1862 O O . ASP B 1 109 ? 9.125 -23.844 -5.188 1 97.44 109 ASP B O 1
ATOM 1866 N N . PRO B 1 110 ? 10.547 -24.453 -6.809 1 95.25 110 PRO B N 1
ATOM 1867 C CA . PRO B 1 110 ? 9.57 -25.359 -7.406 1 95.25 110 PRO B CA 1
ATOM 1868 C C . PRO B 1 110 ? 9.203 -26.516 -6.477 1 95.25 110 PRO B C 1
ATOM 1870 O O . PRO B 1 110 ? 8.18 -27.172 -6.684 1 95.25 110 PRO B O 1
ATOM 1873 N N . ALA B 1 111 ? 10.023 -26.734 -5.461 1 93.44 111 ALA B N 1
ATOM 1874 C CA . ALA B 1 111 ? 9.758 -27.828 -4.539 1 93.44 111 ALA B CA 1
ATOM 1875 C C . ALA B 1 111 ? 8.727 -27.438 -3.486 1 93.44 111 ALA B C 1
ATOM 1877 O O . ALA B 1 111 ? 7.898 -28.25 -3.078 1 93.44 111 ALA B O 1
ATOM 1878 N N . THR B 1 112 ? 8.742 -26.188 -3.119 1 94.62 112 THR B N 1
ATOM 1879 C CA . THR B 1 112 ? 7.93 -25.797 -1.973 1 94.62 112 THR B CA 1
ATOM 1880 C C . THR B 1 112 ? 6.859 -24.797 -2.383 1 94.62 112 THR B C 1
ATOM 1882 O O . THR B 1 112 ? 5.871 -24.609 -1.673 1 94.62 112 THR B O 1
ATOM 1885 N N . GLY B 1 113 ? 7.105 -24.094 -3.482 1 96.38 113 GLY B N 1
ATOM 1886 C CA . GLY B 1 113 ? 6.203 -23.031 -3.877 1 96.38 113 GLY B CA 1
ATOM 1887 C C . GLY B 1 113 ? 6.527 -21.703 -3.215 1 96.38 113 GLY B C 1
ATOM 1888 O O . GLY B 1 113 ? 5.805 -20.719 -3.395 1 96.38 113 GLY B O 1
ATOM 1889 N N . ARG B 1 114 ? 7.617 -21.656 -2.451 1 97.94 114 ARG B N 1
ATOM 1890 C CA . ARG B 1 114 ? 8.016 -20.438 -1.773 1 97.94 114 ARG B CA 1
ATOM 1891 C C . ARG B 1 114 ? 8.555 -19.406 -2.768 1 97.94 114 ARG B C 1
ATOM 1893 O O . ARG B 1 114 ? 9.359 -19.75 -3.643 1 97.94 114 ARG B O 1
ATOM 1900 N N . ILE B 1 115 ? 8.023 -18.203 -2.557 1 98.31 115 ILE B N 1
ATOM 1901 C CA . ILE B 1 115 ? 8.523 -17.109 -3.391 1 98.31 115 ILE B CA 1
ATOM 1902 C C . ILE B 1 115 ? 9.867 -16.625 -2.861 1 98.31 115 ILE B C 1
ATOM 1904 O O . ILE B 1 115 ? 9.992 -16.266 -1.687 1 98.31 115 ILE B O 1
ATOM 1908 N N . GLY B 1 116 ? 10.836 -16.688 -3.787 1 98.38 116 GLY B N 1
ATOM 1909 C CA . GLY B 1 116 ? 12.141 -16.172 -3.416 1 98.38 116 GLY B CA 1
ATOM 1910 C C . GLY B 1 116 ? 12.297 -14.68 -3.693 1 98.38 116 GLY B C 1
ATOM 1911 O O . GLY B 1 116 ? 12.641 -13.906 -2.795 1 98.38 116 GLY B O 1
ATOM 1912 N N . THR B 1 117 ? 12 -14.344 -4.957 1 98.56 117 THR B N 1
ATOM 1913 C CA . THR B 1 117 ? 12.234 -12.977 -5.395 1 98.56 117 THR B CA 1
ATOM 1914 C C . THR B 1 117 ? 11.18 -12.539 -6.41 1 98.56 117 THR B C 1
ATOM 1916 O O . THR B 1 117 ? 10.844 -13.297 -7.328 1 98.56 117 THR B O 1
ATOM 1919 N N . VAL B 1 118 ? 10.672 -11.336 -6.168 1 98.69 118 VAL B N 1
ATOM 1920 C CA . VAL B 1 118 ? 9.859 -10.664 -7.172 1 98.69 118 VAL B CA 1
ATOM 1921 C C . VAL B 1 118 ? 10.711 -9.656 -7.934 1 98.69 118 VAL B C 1
ATOM 1923 O O . VAL B 1 118 ? 11.266 -8.727 -7.34 1 98.69 118 VAL B O 1
ATOM 1926 N N . HIS B 1 119 ? 10.789 -9.883 -9.211 1 98.69 119 HIS B N 1
ATOM 1927 C CA . HIS B 1 119 ? 11.508 -8.961 -10.078 1 98.69 119 HIS B CA 1
ATOM 1928 C C . HIS B 1 119 ? 10.594 -7.852 -10.586 1 98.69 119 HIS B C 1
ATOM 1930 O O . HIS B 1 119 ? 9.555 -8.125 -11.195 1 98.69 119 HIS B O 1
ATOM 1936 N N . THR B 1 120 ? 10.969 -6.629 -10.312 1 98.56 120 THR B N 1
ATOM 1937 C CA . THR B 1 120 ? 10.172 -5.492 -10.758 1 98.56 120 THR B CA 1
ATOM 1938 C C . THR B 1 120 ? 10.984 -4.59 -11.68 1 98.56 120 THR B C 1
ATOM 1940 O O . THR B 1 120 ? 12.172 -4.828 -11.906 1 98.56 120 THR B O 1
ATOM 1943 N N . THR B 1 121 ? 10.336 -3.537 -12.219 1 98.31 121 THR B N 1
ATOM 1944 C CA . THR B 1 121 ? 10.992 -2.586 -13.109 1 98.31 121 THR B CA 1
ATOM 1945 C C . THR B 1 121 ? 11.93 -1.669 -12.32 1 98.31 121 THR B C 1
ATOM 1947 O O . THR B 1 121 ? 12.758 -0.964 -12.906 1 98.31 121 THR B O 1
ATOM 1950 N N . GLN B 1 122 ? 11.883 -1.706 -11 1 97.38 122 GLN B N 1
ATOM 1951 C CA . GLN B 1 122 ? 12.711 -0.808 -10.203 1 97.38 122 GLN B CA 1
ATOM 1952 C C . GLN B 1 122 ? 13.586 -1.589 -9.227 1 97.38 122 GLN B C 1
ATOM 1954 O O . GLN B 1 122 ? 14.07 -1.035 -8.234 1 97.38 122 GLN B O 1
ATOM 1959 N N . GLY B 1 123 ? 13.656 -2.871 -9.453 1 97.12 123 GLY B N 1
ATOM 1960 C CA . GLY B 1 123 ? 14.531 -3.689 -8.633 1 97.12 123 GLY B CA 1
ATOM 1961 C C . GLY B 1 123 ? 13.844 -4.922 -8.078 1 97.12 123 GLY B C 1
ATOM 1962 O O . GLY B 1 123 ? 12.672 -5.168 -8.359 1 97.12 123 GLY B O 1
ATOM 1963 N N . ASN B 1 124 ? 14.641 -5.656 -7.285 1 98.06 124 ASN B N 1
ATOM 1964 C CA . ASN B 1 124 ? 14.148 -6.922 -6.746 1 98.06 124 ASN B CA 1
ATOM 1965 C C . ASN B 1 124 ? 13.555 -6.75 -5.352 1 98.06 124 ASN B C 1
ATOM 1967 O O . ASN B 1 124 ? 14.023 -5.922 -4.57 1 98.06 124 ASN B O 1
ATOM 1971 N N . VAL B 1 125 ? 12.547 -7.492 -5.117 1 98.19 125 VAL B N 1
ATOM 1972 C CA . VAL B 1 125 ? 11.914 -7.543 -3.801 1 98.19 125 VAL B CA 1
ATOM 1973 C C . VAL B 1 125 ? 11.922 -8.977 -3.275 1 98.19 125 VAL B C 1
ATOM 1975 O O . VAL B 1 125 ? 11.523 -9.906 -3.982 1 98.19 125 VAL B O 1
ATOM 1978 N N . SER B 1 126 ? 12.359 -9.133 -2.053 1 98.06 126 SER B N 1
ATOM 1979 C CA . SER B 1 126 ? 12.352 -10.453 -1.437 1 98.06 126 SER B CA 1
ATOM 1980 C C . SER B 1 126 ? 10.922 -10.953 -1.211 1 98.06 126 SER B C 1
ATOM 1982 O O . SER B 1 126 ? 10.047 -10.172 -0.831 1 98.06 126 SER B O 1
ATOM 1984 N N . GLY B 1 127 ? 10.773 -12.242 -1.349 1 97.88 127 GLY B N 1
ATOM 1985 C CA . GLY B 1 127 ? 9.477 -12.852 -1.099 1 97.88 127 GLY B CA 1
ATOM 1986 C C . GLY B 1 127 ? 8.992 -12.664 0.327 1 97.88 127 GLY B C 1
ATOM 1987 O O . GLY B 1 127 ? 7.785 -12.672 0.587 1 97.88 127 GLY B O 1
ATOM 1988 N N . HIS B 1 128 ? 9.891 -12.445 1.249 1 97.38 128 HIS B N 1
ATOM 1989 C CA . HIS B 1 128 ? 9.516 -12.312 2.654 1 97.38 128 HIS B CA 1
ATOM 1990 C C . HIS B 1 128 ? 8.938 -10.93 2.941 1 97.38 128 HIS B C 1
ATOM 1992 O O . HIS B 1 128 ? 8.391 -10.695 4.023 1 97.38 128 HIS B O 1
ATOM 1998 N N . ARG B 1 129 ? 8.961 -10.055 1.938 1 98.25 129 ARG B N 1
ATOM 1999 C CA . ARG B 1 129 ? 8.469 -8.695 2.154 1 98.25 129 ARG B CA 1
ATOM 2000 C C . ARG B 1 129 ? 7.059 -8.523 1.598 1 98.25 129 ARG B C 1
ATOM 2002 O O . ARG B 1 129 ? 6.473 -7.445 1.69 1 98.25 129 ARG B O 1
ATOM 2009 N N . LEU B 1 130 ? 6.559 -9.578 0.991 1 98.25 130 LEU B N 1
ATOM 2010 C CA . LEU B 1 130 ? 5.211 -9.484 0.439 1 98.25 130 LEU B CA 1
ATOM 2011 C C . LEU B 1 130 ? 4.18 -9.336 1.551 1 98.25 130 LEU B C 1
ATOM 2013 O O . LEU B 1 130 ? 4.23 -10.047 2.553 1 98.25 130 LEU B O 1
ATOM 2017 N N . LEU B 1 131 ? 3.266 -8.391 1.354 1 97.94 131 LEU B N 1
ATOM 2018 C CA . LEU B 1 131 ? 2.223 -8.156 2.348 1 97.94 131 LEU B CA 1
ATOM 2019 C C . LEU B 1 131 ? 0.85 -8.516 1.791 1 97.94 131 LEU B C 1
ATOM 2021 O O . LEU B 1 131 ? 0.038 -9.133 2.482 1 97.94 131 LEU B O 1
ATOM 2025 N N . GLY B 1 132 ? 0.617 -8.062 0.596 1 97.5 132 GLY B N 1
ATOM 2026 C CA . GLY B 1 132 ? -0.684 -8.305 -0.008 1 97.5 132 GLY B CA 1
ATOM 2027 C C . GLY B 1 132 ? -0.689 -8.109 -1.513 1 97.5 132 GLY B C 1
ATOM 2028 O O . GLY B 1 132 ? 0.107 -7.336 -2.047 1 97.5 132 GLY B O 1
ATOM 2029 N N . LEU B 1 133 ? -1.58 -8.828 -2.162 1 97.19 133 LEU B N 1
ATOM 2030 C CA . LEU B 1 133 ? -1.847 -8.703 -3.592 1 97.19 133 LEU B CA 1
ATOM 2031 C C . LEU B 1 133 ? -3.336 -8.508 -3.854 1 97.19 133 LEU B C 1
ATOM 2033 O O . LEU B 1 133 ? -4.129 -9.438 -3.695 1 97.19 133 LEU B O 1
ATOM 2037 N N . GLY B 1 134 ? -3.594 -7.316 -4.223 1 95.19 134 GLY B N 1
ATOM 2038 C CA . GLY B 1 134 ? -4.984 -6.984 -4.488 1 95.19 134 GLY B CA 1
ATOM 2039 C C . GLY B 1 134 ? -5.254 -6.648 -5.941 1 95.19 134 GLY B C 1
ATOM 2040 O O . GLY B 1 134 ? -4.504 -7.062 -6.828 1 95.19 134 GLY B O 1
ATOM 2041 N N . ASP B 1 135 ? -6.34 -5.938 -6.168 1 93.56 135 ASP B N 1
ATOM 2042 C CA . ASP B 1 135 ? -6.793 -5.633 -7.523 1 93.56 135 ASP B CA 1
ATOM 2043 C C . ASP B 1 135 ? -5.969 -4.504 -8.141 1 93.56 135 ASP B C 1
ATOM 2045 O O . ASP B 1 135 ? -5.992 -4.301 -9.352 1 93.56 135 ASP B O 1
ATOM 2049 N N . TYR B 1 136 ? -5.215 -3.805 -7.281 1 95.5 136 TYR B N 1
ATOM 2050 C CA . TYR B 1 136 ? -4.527 -2.627 -7.801 1 95.5 136 TYR B CA 1
ATOM 2051 C C . TYR B 1 136 ? -3.016 -2.814 -7.75 1 95.5 136 TYR B C 1
ATOM 2053 O O . TYR B 1 136 ? -2.305 -2.418 -8.68 1 95.5 136 TYR B O 1
ATOM 2061 N N . ALA B 1 137 ? -2.615 -3.467 -6.621 1 97.56 137 ALA B N 1
ATOM 2062 C CA . ALA B 1 137 ? -1.165 -3.486 -6.449 1 97.56 137 ALA B CA 1
ATOM 2063 C C . ALA B 1 137 ? -0.728 -4.691 -5.621 1 97.56 137 ALA B C 1
ATOM 2065 O O . ALA B 1 137 ? -1.55 -5.324 -4.953 1 97.56 137 ALA B O 1
ATOM 2066 N N . LEU B 1 138 ? 0.555 -4.984 -5.773 1 98.19 138 LEU B N 1
ATOM 2067 C CA . LEU B 1 138 ? 1.311 -5.762 -4.801 1 98.19 138 LEU B CA 1
ATOM 2068 C C . LEU B 1 138 ? 1.93 -4.855 -3.742 1 98.19 138 LEU B C 1
ATOM 2070 O O . LEU B 1 138 ? 2.766 -4.008 -4.059 1 98.19 138 LEU B O 1
ATOM 2074 N N . VAL B 1 139 ? 1.527 -5.008 -2.518 1 98.5 139 VAL B N 1
ATOM 2075 C CA . VAL B 1 139 ? 2.086 -4.211 -1.429 1 98.5 139 VAL B CA 1
ATOM 2076 C C . VAL B 1 139 ? 3.184 -5 -0.721 1 98.5 139 VAL B C 1
ATOM 2078 O O . VAL B 1 139 ? 2.998 -6.172 -0.388 1 98.5 139 VAL B O 1
ATOM 2081 N N . VAL B 1 140 ? 4.309 -4.312 -0.509 1 98.62 140 VAL B N 1
ATOM 2082 C CA . VAL B 1 140 ? 5.445 -4.969 0.121 1 98.62 140 VAL B CA 1
ATOM 2083 C C . VAL B 1 140 ? 5.957 -4.121 1.282 1 98.62 140 VAL B C 1
ATOM 2085 O O . VAL B 1 140 ? 5.727 -2.908 1.322 1 98.62 140 VAL B O 1
ATOM 2088 N N . ARG B 1 141 ? 6.562 -4.727 2.219 1 97.88 141 ARG B N 1
ATOM 2089 C CA . ARG B 1 141 ? 7.203 -4.012 3.318 1 97.88 141 ARG B CA 1
ATOM 2090 C C . ARG B 1 141 ? 8.375 -3.18 2.822 1 97.88 141 ARG B C 1
ATOM 2092 O O . ARG B 1 141 ? 9.188 -3.654 2.023 1 97.88 141 ARG B O 1
ATOM 2099 N N . ALA B 1 142 ? 8.469 -1.943 3.281 1 95.5 142 ALA B N 1
ATOM 2100 C CA . ALA B 1 142 ? 9.586 -1.072 2.922 1 95.5 142 ALA B CA 1
ATOM 2101 C C . ALA B 1 142 ? 10.898 -1.593 3.506 1 95.5 142 ALA B C 1
ATOM 2103 O O . ALA B 1 142 ? 10.898 -2.287 4.523 1 95.5 142 ALA B O 1
ATOM 2104 N N . GLU B 1 143 ? 12.008 -1.393 2.738 1 85.31 143 GLU B N 1
ATOM 2105 C CA . GLU B 1 143 ? 13.32 -1.771 3.252 1 85.31 143 GLU B CA 1
ATOM 2106 C C . GLU B 1 143 ? 13.758 -0.849 4.387 1 85.31 143 GLU B C 1
ATOM 2108 O O . GLU B 1 143 ? 13.352 0.314 4.441 1 85.31 143 GLU B O 1
#

InterPro domains:
  IPR011033 PRC-barrel-like superfamily [SSF50346] (7-85)
  IPR011033 PRC-barrel-like superfamily [SSF50346] (85-126)
  IPR027275 PRC-barrel domain [PF05239] (8-73)
  IPR027275 PRC-barrel domain [PF05239] (85-130)

Sequence (286 aa):
MMLFSGTKGLPVVTADEAAELGTVEALAVEAPLGLIGHLRLSGSGGPARRGRAWLPWSLVRAVGPDAVIVRSAAEPVVAREPDHHEILGRRVLTDRGDEHGTVKDVAFDPATGRIGTVHTTQGNVSGHRLLGLGDYALVVRAEMMLFSGTKGLPVVTADEAAELGTVEALAVEAPLGLIGHLRLSGSGGPARRGRAWLPWSLVRAVGPDAVIVRSAAEPVVAREPDHHEILGRRVLTDRGDEHGTVKDVAFDPATGRIGTVHTTQGNVSGHRLLGLGDYALVVRAE